Protein AF-A0A845C7H7-F1 (afdb_monomer)

pLDDT: mean 85.19, std 13.17, range [36.19, 96.81]

Solvent-accessible surface area (backbone atoms only — not comparable to full-atom values): 13612 Å² total; per-residue (Å²): 133,86,80,82,76,82,78,76,80,74,83,78,77,81,69,82,65,81,70,75,81,70,60,60,67,61,56,50,51,44,53,52,22,54,58,44,42,45,62,60,51,51,51,46,76,74,43,68,65,54,43,82,82,27,54,75,76,61,77,72,69,46,79,66,54,36,51,52,49,51,51,42,53,74,64,31,57,68,45,22,56,62,58,33,50,59,54,51,54,53,45,52,54,54,51,37,53,56,30,47,78,69,78,40,74,38,64,67,56,49,50,54,52,31,51,51,38,30,53,50,15,53,51,38,27,40,70,75,40,81,84,43,58,45,33,52,49,21,53,52,48,61,60,52,57,78,53,67,86,57,55,70,66,58,54,52,50,51,52,50,48,51,53,51,52,52,52,50,53,55,51,49,53,62,70,42,52,89,77,50,56,67,70,56,54,51,48,56,46,40,73,60,56,57,57,68,69,60,54,51,50,53,54,50,47,72,70,42,59,68,70,56,43,32,53,49,41,58,67,46,43,66,56,54,48,31,38,76,74,66,67,44,83,79,87,128

Foldseek 3Di:
DDDDDDDDDDPPDPDPPDPPPPPVVLVVLLVVLVVLQVVVVVVVLVAPNLCLQPVVQDDDCDDPVVVSNCCSNVPRPCVSVVSNVVSLVVVLLVQCVVQVVVVHHSVVVLLVVLVVLLVVQVCCCLQPHVVRVSNVSSVVVNVCNVVSPPDPVVVVVVVVVVVVVVVVVVVVVVVCLVVDDPVVNVVVVCVNRNDPVVRVVVVVQSVDPSVSVSVVSVVCVVQSCCCVPVVDNDDD

Radius of gyration: 24.99 Å; Cα contacts (8 Å, |Δi|>4): 130; chains: 1; bounding box: 107×36×48 Å

Mean predicted aligned error: 8.86 Å

Sequence (236 aa):
MPQPSPESPAPRQARPGPRARRIQVIDALRGFALLGILPMNMISFANPDWILFNPTVHGSFEGVEKWIWVVSHVLADQKFMTIFSPLYGAGILLFTANLEKRGMRPTGVFLRRSLWLLAFGLLHYGLLWDGDILMLYALSGMAVYWLRNRSAAFLAMAGLAMIAIHAVLIMSAGLAMPFMPESEVAAMYADYAPPTDVINADIALRQEPYTVQVRHRFAAAPEEAAILFLGIITRT

Structure (mmCIF, N/CA/C/O backbone):
data_AF-A0A845C7H7-F1
#
_entry.id   AF-A0A845C7H7-F1
#
loop_
_atom_site.group_PDB
_atom_site.id
_atom_site.type_symbol
_atom_site.label_atom_id
_atom_site.label_alt_id
_atom_site.label_comp_id
_atom_site.label_asym_id
_atom_site.label_entity_id
_atom_site.label_seq_id
_atom_site.pdbx_PDB_ins_code
_atom_site.Cartn_x
_atom_site.Cartn_y
_atom_site.Cartn_z
_atom_site.occupancy
_atom_site.B_iso_or_equiv
_atom_site.auth_seq_id
_atom_site.auth_comp_id
_atom_site.auth_asym_id
_atom_site.auth_atom_id
_atom_site.pdbx_PDB_model_num
ATOM 1 N N . MET A 1 1 ? -76.995 -5.795 19.571 1.00 59.12 1 MET A N 1
ATOM 2 C CA . MET A 1 1 ? -75.889 -5.680 18.595 1.00 59.12 1 MET A CA 1
ATOM 3 C C . MET A 1 1 ? -74.594 -6.054 19.306 1.00 59.12 1 MET A C 1
ATOM 5 O O . MET A 1 1 ? -74.416 -5.565 20.417 1.00 59.12 1 MET A O 1
ATOM 9 N N . PRO A 1 2 ? -73.748 -6.946 18.763 1.00 55.00 2 PRO A N 1
ATOM 10 C CA . PRO A 1 2 ? -72.488 -7.327 19.401 1.00 55.00 2 PRO A CA 1
ATOM 11 C C . PRO A 1 2 ? -71.473 -6.180 19.289 1.00 55.00 2 PRO A C 1
ATOM 13 O O . PRO A 1 2 ? -71.357 -5.567 18.231 1.00 55.00 2 PRO A O 1
ATOM 16 N N . GLN A 1 3 ? -70.757 -5.888 20.375 1.00 61.38 3 GLN A N 1
ATOM 17 C CA . GLN A 1 3 ? -69.630 -4.948 20.387 1.00 61.38 3 GLN A CA 1
ATOM 18 C C . GLN A 1 3 ? -68.466 -5.532 19.559 1.00 61.38 3 GLN A C 1
ATOM 20 O O . GLN A 1 3 ? -68.168 -6.719 19.726 1.00 61.38 3 GLN A O 1
ATOM 25 N N . PRO A 1 4 ? -67.792 -4.755 18.691 1.00 59.12 4 PRO A N 1
ATOM 26 C CA . PRO A 1 4 ? -66.614 -5.241 17.98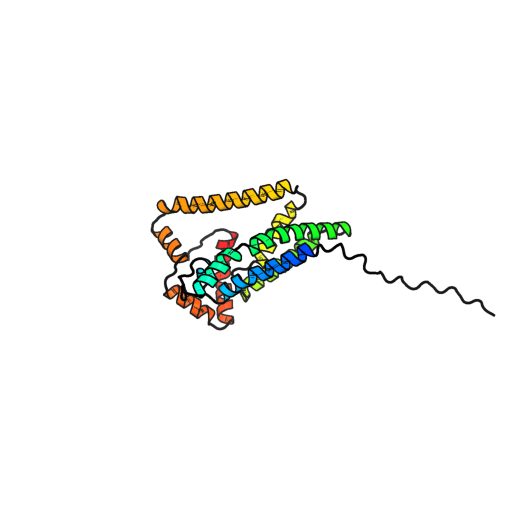2 1.00 59.12 4 PRO A CA 1
ATOM 27 C C . PRO A 1 4 ? -65.450 -5.432 18.965 1.00 59.12 4 PRO A C 1
ATOM 29 O O . PRO A 1 4 ? -65.198 -4.596 19.832 1.00 59.12 4 PRO A O 1
ATOM 32 N N . SER A 1 5 ? -64.757 -6.564 18.850 1.00 65.25 5 SER A N 1
ATOM 33 C CA . SER A 1 5 ? -63.574 -6.888 19.652 1.00 65.25 5 SER A CA 1
ATOM 34 C C . SER A 1 5 ? -62.421 -5.916 19.352 1.00 65.25 5 SER A C 1
ATOM 36 O O . SER A 1 5 ? -62.297 -5.473 18.210 1.00 65.25 5 SER A O 1
ATOM 38 N N . PRO A 1 6 ? -61.557 -5.588 20.332 1.00 63.25 6 PRO A N 1
ATOM 39 C CA . PRO A 1 6 ? -60.436 -4.683 20.105 1.00 63.25 6 PRO A CA 1
ATOM 40 C C . PRO A 1 6 ? -59.438 -5.313 19.123 1.00 63.25 6 PRO A C 1
ATOM 42 O O . PRO A 1 6 ? -58.915 -6.400 19.372 1.00 63.25 6 PRO A O 1
ATOM 45 N N . GLU A 1 7 ? -59.184 -4.631 18.003 1.00 63.47 7 GLU A N 1
ATOM 46 C CA . GLU A 1 7 ? -58.139 -5.007 17.051 1.00 63.47 7 GLU A CA 1
ATOM 47 C C . GLU A 1 7 ? -56.786 -5.099 17.764 1.00 63.47 7 GLU A C 1
ATOM 49 O O . GLU A 1 7 ? -56.329 -4.164 18.427 1.00 63.47 7 GLU A O 1
ATOM 54 N N . SER A 1 8 ? -56.132 -6.250 17.615 1.00 66.25 8 SER A N 1
ATOM 55 C CA . SER A 1 8 ? -54.767 -6.452 18.085 1.00 66.25 8 SER A CA 1
ATOM 56 C C . SER A 1 8 ? -53.838 -5.491 17.329 1.00 66.25 8 SER A C 1
ATOM 58 O O . SER A 1 8 ? -53.885 -5.458 16.096 1.00 66.25 8 SER A O 1
ATOM 60 N N . PRO A 1 9 ? -52.986 -4.702 18.010 1.00 58.75 9 PRO A N 1
ATOM 61 C CA . PRO A 1 9 ? -52.174 -3.700 17.338 1.00 58.75 9 PRO A CA 1
ATOM 62 C C . PRO A 1 9 ? -51.201 -4.381 16.373 1.00 58.75 9 PRO A C 1
ATOM 64 O O . PRO A 1 9 ? -50.444 -5.275 16.760 1.00 58.75 9 PRO A O 1
ATOM 67 N N . ALA A 1 10 ? -51.228 -3.948 15.112 1.00 62.00 10 ALA A N 1
ATOM 68 C CA . ALA A 1 10 ? -50.327 -4.424 14.072 1.00 62.00 10 ALA A CA 1
ATOM 69 C C . ALA A 1 10 ? -48.853 -4.308 14.522 1.00 62.00 10 ALA A C 1
ATOM 71 O O . ALA A 1 10 ? -48.491 -3.344 15.212 1.00 62.00 10 ALA A O 1
ATOM 72 N N . PRO A 1 11 ? -47.978 -5.258 14.138 1.00 55.53 11 PRO A N 1
ATOM 73 C CA . PRO A 1 11 ? -46.574 -5.222 14.519 1.00 55.53 11 PRO A CA 1
ATOM 74 C C . PRO A 1 11 ? -45.951 -3.907 14.048 1.00 55.53 11 PRO A C 1
ATOM 76 O O . PRO A 1 11 ? -45.931 -3.597 12.855 1.00 55.53 11 PRO A O 1
ATOM 79 N N . ARG A 1 12 ? -45.449 -3.117 15.007 1.00 55.78 12 ARG A N 1
ATOM 80 C CA . ARG A 1 12 ? -44.689 -1.893 14.739 1.00 55.78 12 ARG A CA 1
ATOM 81 C C . ARG A 1 12 ? -43.548 -2.252 13.794 1.00 55.78 12 ARG A C 1
ATOM 83 O O . ARG A 1 12 ? -42.586 -2.895 14.209 1.00 55.78 12 ARG A O 1
ATOM 90 N N . GLN A 1 13 ? -43.653 -1.829 12.536 1.00 55.75 13 GLN A N 1
ATOM 91 C CA . GLN A 1 13 ? -42.542 -1.899 11.599 1.00 55.75 13 GLN A CA 1
ATOM 92 C C . GLN A 1 13 ? -41.348 -1.206 12.257 1.00 55.75 13 GLN A C 1
ATOM 94 O O . GLN A 1 13 ? -41.422 -0.025 12.616 1.00 55.75 13 GLN A O 1
ATOM 99 N N . ALA A 1 14 ? -40.272 -1.960 12.474 1.00 53.09 14 ALA A N 1
ATOM 100 C CA . ALA A 1 14 ? -39.026 -1.432 12.993 1.00 53.09 14 ALA A CA 1
ATOM 101 C C . ALA A 1 14 ? -38.500 -0.412 11.980 1.00 53.09 14 ALA A C 1
ATOM 103 O O . ALA A 1 14 ? -37.881 -0.769 10.978 1.00 53.09 14 ALA A O 1
ATOM 104 N N . ARG A 1 15 ? -38.788 0.872 12.216 1.00 44.81 15 ARG A N 1
ATOM 105 C CA . ARG A 1 15 ? -38.143 1.960 11.483 1.00 44.81 15 ARG A CA 1
ATOM 106 C C . ARG A 1 15 ? -36.636 1.729 11.597 1.00 44.81 15 ARG A C 1
ATOM 108 O O . ARG A 1 15 ? -36.170 1.534 12.724 1.00 44.81 15 ARG A O 1
ATOM 115 N N . PRO A 1 16 ? -35.877 1.727 10.487 1.00 49.34 16 PRO A N 1
ATOM 116 C CA . PRO A 1 16 ? -34.431 1.633 10.563 1.00 49.34 16 PRO A CA 1
ATOM 117 C C . PRO A 1 16 ? -33.971 2.741 11.504 1.00 49.34 16 PRO A C 1
ATOM 119 O O . PRO A 1 16 ? -34.223 3.918 11.239 1.00 49.34 16 PRO A O 1
ATOM 122 N N . GLY A 1 17 ? -33.386 2.364 12.645 1.00 49.56 17 GLY A N 1
ATOM 123 C CA . GLY A 1 17 ? -32.851 3.334 13.593 1.00 49.56 17 GLY A CA 1
ATOM 124 C C . GLY A 1 17 ? -31.901 4.290 12.865 1.00 49.56 17 GLY A C 1
ATOM 125 O O . GLY A 1 17 ? -31.352 3.904 11.825 1.00 49.56 17 GLY A O 1
ATOM 126 N N . PRO A 1 18 ? -31.707 5.526 13.365 1.00 49.56 18 PRO A N 1
ATOM 127 C CA . PRO A 1 18 ? -30.857 6.515 12.713 1.00 49.56 18 PRO A CA 1
ATOM 128 C C . PRO A 1 18 ? -29.546 5.843 12.319 1.00 49.56 18 PRO A C 1
ATOM 130 O O . PRO A 1 18 ? -28.841 5.341 13.197 1.00 49.56 18 PRO A O 1
ATOM 133 N N . ARG A 1 19 ? -29.277 5.736 11.005 1.00 55.94 19 ARG A N 1
ATOM 134 C CA . ARG A 1 19 ? -28.039 5.152 10.466 1.00 55.94 19 ARG A CA 1
ATOM 135 C C . ARG A 1 19 ? -26.907 5.666 11.342 1.00 55.94 19 ARG A C 1
ATOM 137 O O . ARG A 1 19 ? -26.717 6.881 11.373 1.00 55.94 19 ARG A O 1
ATOM 144 N N . ALA A 1 20 ? -26.235 4.770 12.075 1.00 54.78 20 ALA A N 1
ATOM 145 C CA . ALA A 1 20 ? -25.088 5.100 12.918 1.00 54.78 20 ALA A CA 1
ATOM 146 C C . ALA A 1 20 ? -24.266 6.149 12.175 1.00 54.78 20 ALA A C 1
ATOM 148 O O . ALA A 1 20 ? -23.830 5.849 11.065 1.00 54.78 20 ALA A O 1
ATOM 149 N N . ARG A 1 21 ? -24.234 7.382 12.707 1.00 55.62 21 ARG A N 1
ATOM 150 C CA . ARG A 1 21 ? -23.892 8.624 11.995 1.00 55.62 21 ARG A CA 1
ATOM 151 C C . ARG A 1 21 ? -22.672 8.386 11.105 1.00 55.62 21 ARG A C 1
ATOM 153 O O . ARG A 1 21 ? -21.543 8.424 11.585 1.00 55.62 21 ARG A O 1
ATOM 160 N N . ARG A 1 22 ? -22.910 8.036 9.835 1.00 65.56 22 ARG A N 1
ATOM 161 C CA . ARG A 1 22 ? -21.841 7.712 8.890 1.00 65.56 22 ARG A CA 1
ATOM 162 C C . ARG A 1 22 ? -21.059 8.997 8.728 1.00 65.56 22 ARG A C 1
ATOM 164 O O . ARG A 1 22 ? -21.650 10.031 8.417 1.00 65.56 22 ARG A O 1
ATOM 171 N N . ILE A 1 23 ? -19.761 8.949 8.991 1.00 80.38 23 ILE A N 1
ATOM 172 C CA . ILE A 1 23 ? -18.913 10.122 8.826 1.00 80.38 23 ILE A CA 1
ATOM 173 C C . ILE A 1 23 ? -18.658 10.239 7.327 1.00 80.38 23 ILE A C 1
ATOM 175 O O . ILE A 1 23 ? -17.691 9.691 6.810 1.00 80.38 23 ILE A O 1
ATOM 179 N N . GLN A 1 24 ? -19.580 10.909 6.631 1.00 84.75 24 GLN A N 1
ATOM 180 C CA . GLN A 1 24 ? -19.582 11.029 5.170 1.00 84.75 24 GLN A CA 1
ATOM 181 C C . GLN A 1 24 ? -18.243 11.545 4.638 1.00 84.75 24 GLN A C 1
ATOM 183 O O . GLN A 1 24 ? -17.782 11.079 3.607 1.00 84.75 24 GLN A O 1
ATOM 188 N N . VAL A 1 25 ? -17.585 12.436 5.385 1.00 87.00 25 VAL A N 1
ATOM 189 C CA . VAL A 1 25 ? -16.252 12.958 5.056 1.00 87.00 25 VAL A CA 1
ATOM 190 C C . VAL A 1 25 ? -15.198 11.847 5.003 1.00 87.00 25 VAL A C 1
ATOM 192 O O . VAL A 1 25 ? -14.406 11.817 4.071 1.00 87.00 25 VAL A O 1
ATOM 195 N N . ILE A 1 26 ? -15.201 10.898 5.946 1.00 87.44 26 ILE A N 1
ATOM 196 C CA . ILE A 1 26 ? -14.238 9.781 5.947 1.00 87.44 26 ILE A CA 1
ATOM 197 C C . ILE A 1 26 ? -14.497 8.854 4.760 1.00 87.44 26 ILE A C 1
ATOM 199 O O . ILE A 1 26 ? -13.556 8.415 4.104 1.00 87.44 26 ILE A O 1
ATOM 203 N N . ASP A 1 27 ? -15.766 8.565 4.471 1.00 88.25 27 ASP A N 1
ATOM 204 C CA . ASP A 1 27 ? -16.128 7.715 3.336 1.00 88.25 27 ASP A CA 1
ATOM 205 C C . ASP A 1 27 ? -15.759 8.387 1.997 1.00 88.25 27 ASP A C 1
ATOM 207 O O . ASP A 1 27 ? -15.200 7.731 1.118 1.00 88.25 27 ASP A O 1
ATOM 211 N N . ALA A 1 28 ? -15.991 9.697 1.865 1.00 90.81 28 ALA A N 1
ATOM 212 C CA . ALA A 1 28 ? -15.611 10.480 0.690 1.00 90.81 28 ALA A CA 1
ATOM 213 C C . ALA A 1 28 ? -14.089 10.550 0.510 1.00 90.81 28 ALA A C 1
ATOM 215 O O . ALA A 1 28 ? -13.597 10.321 -0.591 1.00 90.81 28 ALA A O 1
ATOM 216 N N . LEU A 1 29 ? -13.334 10.789 1.589 1.00 92.19 29 LEU A N 1
ATOM 217 C CA . LEU A 1 29 ? -11.870 10.808 1.549 1.00 92.19 29 LEU A CA 1
ATOM 218 C C . LEU A 1 29 ? -11.283 9.449 1.156 1.00 92.19 29 LEU A C 1
ATOM 220 O O . LEU A 1 29 ? -10.306 9.405 0.417 1.00 92.19 29 LEU A O 1
ATOM 224 N N . ARG A 1 30 ? -11.888 8.337 1.593 1.00 91.38 30 ARG A N 1
ATOM 225 C CA . ARG A 1 30 ? -11.479 7.001 1.129 1.00 91.38 30 ARG A CA 1
ATOM 226 C C . ARG A 1 30 ? -11.734 6.816 -0.357 1.00 91.38 30 ARG A C 1
ATOM 228 O O . ARG A 1 30 ? -10.854 6.320 -1.046 1.00 91.38 30 ARG A O 1
ATOM 235 N N . GLY A 1 31 ? -12.916 7.205 -0.837 1.00 92.19 31 GLY A N 1
ATOM 236 C CA . GLY A 1 31 ? -13.238 7.149 -2.263 1.00 92.19 31 GLY A CA 1
ATOM 237 C C . GLY A 1 31 ? -12.262 7.983 -3.092 1.00 92.19 31 GLY A C 1
ATOM 238 O O . GLY A 1 31 ? -11.716 7.491 -4.070 1.00 92.19 31 GLY A O 1
ATOM 239 N N . PHE A 1 32 ? -11.969 9.203 -2.643 1.00 94.00 32 PHE A N 1
ATOM 240 C CA . PHE A 1 32 ? -10.986 10.083 -3.269 1.00 94.00 32 PHE A CA 1
ATOM 241 C C . PHE A 1 32 ? -9.578 9.476 -3.278 1.00 94.00 32 PHE A C 1
ATOM 243 O O . PHE A 1 32 ? -8.915 9.488 -4.309 1.00 94.00 32 PHE A O 1
ATOM 250 N N . ALA A 1 33 ? -9.142 8.883 -2.163 1.00 93.56 33 ALA A N 1
ATOM 251 C CA . ALA A 1 33 ? -7.849 8.217 -2.097 1.00 93.56 33 ALA A CA 1
ATOM 252 C C . ALA A 1 33 ? -7.767 7.010 -3.043 1.00 93.56 33 ALA A C 1
ATOM 254 O O . ALA A 1 33 ? -6.783 6.862 -3.755 1.00 93.56 33 ALA A O 1
ATOM 255 N N . LEU A 1 34 ? -8.820 6.192 -3.122 1.00 91.94 34 LEU A N 1
ATOM 256 C CA . LEU A 1 34 ? -8.878 5.076 -4.071 1.00 91.94 34 LEU A CA 1
ATOM 257 C C . LEU A 1 34 ? -8.837 5.551 -5.530 1.00 91.94 34 LEU A C 1
ATOM 259 O O . LEU A 1 34 ? -8.132 4.957 -6.340 1.00 91.94 34 LEU A O 1
ATOM 263 N N . LEU A 1 35 ? -9.538 6.640 -5.857 1.00 92.75 35 LEU A N 1
ATOM 264 C CA . LEU A 1 35 ? -9.471 7.248 -7.189 1.00 92.75 35 LEU A CA 1
ATOM 265 C C . LEU A 1 35 ? -8.073 7.779 -7.512 1.00 92.75 35 LEU A C 1
ATOM 267 O O . LEU A 1 35 ? -7.648 7.688 -8.654 1.00 92.75 35 LEU A O 1
ATOM 271 N N . GLY A 1 36 ? -7.348 8.304 -6.526 1.00 90.56 36 GLY A N 1
ATOM 272 C CA . GLY A 1 36 ? -5.981 8.780 -6.719 1.00 90.56 36 GLY A CA 1
ATOM 273 C C . GLY A 1 36 ? -4.925 7.674 -6.832 1.00 90.56 36 GLY A C 1
ATOM 274 O O . GLY A 1 36 ? -3.868 7.909 -7.407 1.00 90.56 36 GLY A O 1
ATOM 275 N N . ILE A 1 37 ? -5.203 6.463 -6.336 1.00 91.25 37 ILE A N 1
ATOM 276 C CA . ILE A 1 37 ? -4.344 5.282 -6.551 1.00 91.25 37 ILE A CA 1
ATOM 277 C C . ILE A 1 37 ? -4.476 4.768 -7.996 1.00 91.25 37 ILE A C 1
ATOM 279 O O . ILE A 1 37 ? -3.518 4.247 -8.563 1.00 91.25 37 ILE A O 1
ATOM 283 N N . LEU A 1 38 ? -5.647 4.950 -8.617 1.00 90.44 38 LEU A N 1
ATOM 284 C CA . LEU A 1 38 ? -5.964 4.396 -9.935 1.00 90.44 38 LEU A CA 1
ATOM 285 C C . LEU A 1 38 ? -4.964 4.779 -11.049 1.00 90.44 38 LEU A C 1
ATOM 287 O O . LEU A 1 38 ? -4.538 3.864 -11.750 1.00 90.44 38 LEU A O 1
ATOM 291 N N . PRO A 1 39 ? -4.544 6.051 -11.232 1.00 89.31 39 PRO A N 1
ATOM 292 C CA . PRO A 1 39 ? -3.604 6.417 -12.292 1.00 89.31 39 PRO A CA 1
ATOM 293 C C . PRO A 1 39 ? -2.265 5.682 -12.196 1.00 89.31 39 PRO A C 1
ATOM 295 O O . PRO A 1 39 ? -1.734 5.254 -13.215 1.00 89.31 39 PRO A O 1
ATOM 298 N N . MET A 1 40 ? -1.746 5.482 -10.981 1.00 89.50 40 MET A N 1
ATOM 299 C CA . MET A 1 40 ? -0.481 4.767 -10.778 1.00 89.50 40 MET A CA 1
ATOM 300 C C . MET A 1 40 ? -0.609 3.291 -11.156 1.00 89.50 40 MET A C 1
ATOM 302 O O . MET A 1 40 ? 0.257 2.754 -11.842 1.00 89.50 40 MET A O 1
ATOM 306 N N . ASN A 1 41 ? -1.733 2.662 -10.804 1.00 89.56 41 ASN A N 1
ATOM 307 C CA . ASN A 1 41 ? -2.004 1.290 -11.226 1.00 89.56 41 ASN A CA 1
ATOM 308 C C . ASN A 1 41 ? -2.167 1.198 -12.747 1.00 89.56 41 ASN A C 1
ATOM 310 O O . ASN A 1 41 ? -1.655 0.268 -13.354 1.00 89.56 41 ASN A O 1
ATOM 314 N N . MET A 1 42 ? -2.829 2.168 -13.388 1.00 89.56 42 MET A N 1
ATOM 315 C CA . MET A 1 42 ? -2.933 2.197 -14.852 1.00 89.56 42 MET A CA 1
ATOM 316 C C . MET A 1 42 ? -1.556 2.261 -15.521 1.00 89.56 42 MET A C 1
ATOM 318 O O . MET A 1 42 ? -1.344 1.573 -16.515 1.00 89.56 42 MET A O 1
ATOM 322 N N . ILE A 1 43 ? -0.620 3.043 -14.970 1.00 88.50 43 ILE A N 1
ATOM 323 C CA . ILE A 1 43 ? 0.759 3.112 -15.472 1.00 88.50 43 ILE A CA 1
ATOM 324 C C . ILE A 1 43 ? 1.455 1.751 -15.332 1.00 88.50 43 ILE A C 1
ATOM 326 O O . ILE A 1 43 ? 2.019 1.287 -16.320 1.00 88.50 43 ILE A O 1
ATOM 330 N N . SER A 1 44 ? 1.360 1.102 -14.163 1.00 87.25 44 SER A N 1
ATOM 331 C CA . SER A 1 44 ? 1.934 -0.234 -13.902 1.00 87.25 44 SER A CA 1
ATOM 332 C C . SER A 1 44 ? 1.339 -1.328 -14.795 1.00 87.25 44 SER A C 1
ATOM 334 O O . SER A 1 44 ? 2.063 -2.170 -15.307 1.00 87.25 44 SER A O 1
ATOM 336 N N . PHE A 1 45 ? 0.033 -1.299 -15.071 1.00 88.44 45 PHE A N 1
ATOM 337 C CA . PHE A 1 45 ? -0.584 -2.279 -15.973 1.00 88.44 45 PHE A CA 1
ATOM 338 C C . PHE A 1 45 ? -0.228 -2.059 -17.445 1.00 88.44 45 PHE A C 1
ATOM 340 O O . PHE A 1 45 ? -0.210 -3.014 -18.219 1.00 88.44 45 PHE A O 1
ATOM 347 N N . ALA A 1 46 ? 0.014 -0.812 -17.853 1.00 88.56 46 ALA A N 1
ATOM 348 C CA . ALA A 1 46 ? 0.300 -0.474 -19.245 1.00 88.56 46 ALA A CA 1
ATOM 349 C C . ALA A 1 46 ? 1.783 -0.625 -19.622 1.00 88.56 46 ALA A C 1
ATOM 351 O O . ALA A 1 46 ? 2.110 -0.568 -20.805 1.00 88.56 46 ALA A O 1
ATOM 352 N N . ASN A 1 47 ? 2.675 -0.781 -18.641 1.00 88.19 47 ASN A N 1
ATOM 353 C CA . ASN A 1 47 ? 4.120 -0.728 -18.834 1.00 88.19 47 ASN A CA 1
ATOM 354 C C . ASN A 1 47 ? 4.846 -1.812 -18.021 1.00 88.19 47 ASN A C 1
ATOM 356 O O . ASN A 1 47 ? 4.258 -2.367 -17.098 1.00 88.19 47 ASN A O 1
ATOM 360 N N . PRO A 1 48 ? 6.125 -2.094 -18.320 1.00 88.50 48 PRO A N 1
ATOM 361 C CA . PRO A 1 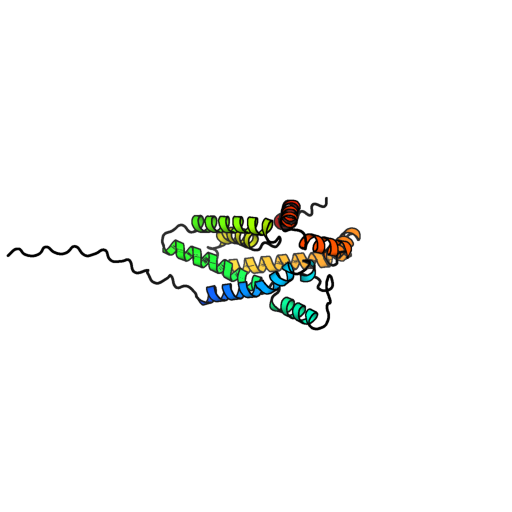48 ? 7.002 -2.811 -17.396 1.00 88.50 48 PRO A CA 1
ATOM 362 C C . PRO A 1 48 ? 7.090 -2.098 -16.039 1.00 88.50 48 PRO A C 1
ATOM 364 O O . PRO A 1 48 ? 7.179 -0.866 -15.992 1.00 88.50 48 PRO A O 1
ATOM 367 N N . ASP A 1 49 ? 7.114 -2.847 -14.935 1.00 82.75 49 ASP A N 1
ATOM 368 C CA . ASP A 1 49 ? 6.988 -2.265 -13.587 1.00 82.75 49 ASP A CA 1
ATOM 369 C C . ASP A 1 49 ? 8.152 -1.341 -13.199 1.00 82.75 49 ASP A C 1
ATOM 371 O O . ASP A 1 49 ? 7.966 -0.381 -12.445 1.00 82.75 49 ASP A O 1
ATOM 375 N N . TRP A 1 50 ? 9.335 -1.541 -13.787 1.00 88.44 50 TRP A N 1
ATOM 376 C CA . TRP A 1 50 ? 10.502 -0.679 -13.576 1.00 88.44 50 TRP A CA 1
ATOM 377 C C . TRP A 1 50 ? 10.261 0.794 -13.942 1.00 88.44 50 TRP A C 1
ATOM 379 O O . TRP A 1 50 ? 10.914 1.665 -13.367 1.00 88.44 50 TRP A O 1
ATOM 389 N N . ILE A 1 51 ? 9.293 1.110 -14.819 1.00 86.81 51 ILE A N 1
ATOM 390 C CA . ILE A 1 51 ? 8.935 2.501 -15.171 1.00 86.81 51 ILE A CA 1
ATOM 391 C C . ILE A 1 51 ? 8.490 3.324 -13.953 1.00 86.81 51 ILE A C 1
ATOM 393 O O . ILE A 1 51 ? 8.653 4.550 -13.942 1.00 86.81 51 ILE A O 1
ATOM 397 N N . LEU A 1 52 ? 7.943 2.677 -12.918 1.00 84.00 52 LEU A N 1
ATOM 398 C CA . LEU A 1 52 ? 7.531 3.364 -11.692 1.00 84.00 52 LEU A CA 1
ATOM 399 C C . LEU A 1 52 ? 8.723 3.987 -10.951 1.00 84.00 52 LEU A C 1
ATOM 401 O O . LEU A 1 52 ? 8.577 5.050 -10.349 1.00 84.00 52 LEU A O 1
ATOM 405 N N . PHE A 1 53 ? 9.899 3.359 -11.033 1.00 83.62 53 PHE A N 1
ATOM 406 C CA . PHE A 1 53 ? 11.120 3.792 -10.346 1.00 83.62 53 PHE A CA 1
ATOM 407 C C . PHE A 1 53 ? 12.119 4.483 -11.280 1.00 83.62 53 PHE A C 1
ATOM 409 O O . PHE A 1 53 ? 12.854 5.378 -10.856 1.00 83.62 53 PHE A O 1
ATOM 416 N N . ASN A 1 54 ? 12.146 4.083 -12.551 1.00 87.56 54 ASN A N 1
ATOM 417 C CA . ASN A 1 54 ? 13.037 4.619 -13.565 1.00 87.56 54 ASN A CA 1
ATOM 418 C C . ASN A 1 54 ? 12.279 4.816 -14.894 1.00 87.56 54 ASN A C 1
ATOM 420 O O . ASN A 1 54 ? 12.127 3.877 -15.678 1.00 87.56 54 ASN A O 1
ATOM 424 N N . PRO A 1 55 ? 11.839 6.047 -15.206 1.00 85.56 55 PRO A N 1
ATOM 425 C CA . PRO A 1 55 ? 11.039 6.310 -16.400 1.00 85.56 55 PRO A CA 1
ATOM 426 C C . PRO A 1 55 ? 11.823 6.228 -17.711 1.00 85.56 55 PRO A C 1
ATOM 428 O O . PRO A 1 55 ? 11.233 6.356 -18.777 1.00 85.56 55 PRO A O 1
ATOM 431 N N . THR A 1 56 ? 13.146 6.054 -17.656 1.00 85.62 56 THR A N 1
ATOM 432 C CA . THR A 1 56 ? 13.987 5.959 -18.859 1.00 85.62 56 THR A CA 1
ATOM 433 C C . THR A 1 56 ? 14.126 4.526 -19.378 1.00 85.62 56 THR A C 1
ATOM 435 O O . THR A 1 56 ? 14.687 4.319 -20.448 1.00 85.62 56 THR A O 1
ATOM 438 N N . VAL A 1 57 ? 13.591 3.543 -18.642 1.00 83.62 57 VAL A N 1
ATOM 439 C CA . VAL A 1 57 ? 13.686 2.109 -18.960 1.00 83.62 57 VAL A CA 1
ATOM 440 C C . VAL A 1 57 ? 12.912 1.740 -20.225 1.00 83.62 57 VAL A C 1
ATOM 442 O O . VAL A 1 57 ? 13.349 0.880 -20.984 1.00 83.62 57 VAL A O 1
ATOM 445 N N . HIS A 1 58 ? 11.767 2.372 -20.476 1.00 78.94 58 HIS A N 1
ATOM 446 C CA . HIS A 1 58 ? 10.930 2.048 -21.626 1.00 78.94 58 HIS A CA 1
ATOM 447 C C . HIS A 1 58 ? 10.100 3.264 -22.070 1.00 78.94 58 HIS A C 1
ATOM 449 O O . HIS A 1 58 ? 9.603 4.030 -21.248 1.00 78.94 58 HIS A O 1
ATOM 455 N N . GLY A 1 59 ? 9.947 3.439 -23.386 1.00 77.50 59 GLY A N 1
ATOM 456 C CA . GLY A 1 59 ? 9.281 4.602 -23.983 1.00 77.50 59 GLY A CA 1
ATOM 457 C C . GLY A 1 59 ? 10.159 5.860 -24.063 1.00 77.50 59 GLY A C 1
ATOM 458 O O . GLY A 1 59 ? 11.342 5.849 -23.731 1.00 77.50 59 GLY A O 1
ATOM 459 N N . SER A 1 60 ? 9.582 6.960 -24.554 1.00 74.56 60 SER A N 1
ATOM 460 C CA . SER A 1 60 ? 10.257 8.260 -24.625 1.00 74.56 60 SER A CA 1
ATOM 461 C C . SER A 1 60 ? 10.039 9.058 -23.340 1.00 74.56 60 SER A C 1
ATOM 463 O O . SER A 1 60 ? 8.902 9.379 -22.998 1.00 74.56 60 SER A O 1
ATOM 465 N N . PHE A 1 61 ? 11.118 9.461 -22.667 1.00 81.75 61 PHE A N 1
ATOM 466 C CA . PHE A 1 61 ? 11.055 10.372 -21.516 1.00 81.75 61 PHE A CA 1
ATOM 467 C C . PHE A 1 61 ? 11.220 11.841 -21.932 1.00 81.75 61 PHE A C 1
ATOM 469 O O . PHE A 1 61 ? 12.039 12.596 -21.401 1.00 81.75 61 PHE A O 1
ATOM 476 N N . GLU A 1 62 ? 10.436 12.259 -22.918 1.00 85.94 62 GLU A N 1
ATOM 477 C CA . GLU A 1 62 ? 10.486 13.603 -23.490 1.00 85.94 62 GLU A CA 1
ATOM 478 C C . GLU A 1 62 ? 9.085 14.219 -23.534 1.00 85.94 62 GLU A C 1
ATOM 480 O O . GLU A 1 62 ? 8.100 13.566 -23.202 1.00 85.94 62 GLU A O 1
ATOM 485 N N . GLY A 1 63 ? 8.996 15.508 -23.869 1.00 88.75 63 GLY A N 1
ATOM 486 C CA . GLY A 1 63 ? 7.720 16.165 -24.155 1.00 88.75 63 GLY A CA 1
ATOM 487 C C . GLY A 1 63 ? 6.642 15.994 -23.076 1.00 88.75 63 GLY A C 1
ATOM 488 O O . GLY A 1 63 ? 6.839 16.348 -21.910 1.00 88.75 63 GLY A O 1
ATOM 489 N N . VAL A 1 64 ? 5.473 15.512 -23.500 1.00 87.81 64 VAL A N 1
ATOM 490 C CA . VAL A 1 64 ? 4.266 15.387 -22.670 1.00 87.81 64 VAL A CA 1
ATOM 491 C C . VAL A 1 64 ? 4.383 14.201 -21.713 1.00 87.81 64 VAL A C 1
ATOM 493 O O . VAL A 1 64 ? 3.964 14.298 -20.561 1.00 87.81 64 VAL A O 1
ATOM 496 N N . GLU A 1 65 ? 5.009 13.118 -22.154 1.00 85.12 65 GLU A N 1
ATOM 497 C CA . GLU A 1 65 ? 5.231 11.872 -21.427 1.00 85.12 65 GLU A CA 1
ATOM 498 C C . GLU A 1 65 ? 6.031 12.134 -20.148 1.00 85.12 65 GLU A C 1
ATOM 500 O O . GLU A 1 65 ? 5.635 11.711 -19.058 1.00 85.12 65 GLU A O 1
ATOM 505 N N . LYS A 1 66 ? 7.092 12.945 -20.255 1.00 88.12 66 LYS A N 1
ATOM 506 C CA . LYS A 1 66 ? 7.865 13.409 -19.097 1.00 88.12 66 LYS A CA 1
ATOM 507 C C . LYS A 1 66 ? 6.993 14.154 -18.089 1.00 88.12 66 LYS A C 1
ATOM 509 O O . LYS A 1 66 ? 7.097 13.905 -16.890 1.00 88.12 66 LYS A O 1
ATOM 514 N N . TRP A 1 67 ? 6.142 15.072 -18.545 1.00 89.81 67 TRP A N 1
ATOM 515 C CA . TRP A 1 67 ? 5.277 15.837 -17.644 1.00 89.81 67 TRP A CA 1
ATOM 516 C C . TRP A 1 67 ? 4.204 14.969 -16.993 1.00 89.81 67 TRP A C 1
ATOM 518 O O . TRP A 1 67 ? 3.958 15.131 -15.800 1.00 89.81 67 TRP A O 1
ATOM 528 N N . ILE A 1 68 ? 3.610 14.025 -17.728 1.00 87.75 68 ILE A N 1
ATOM 529 C CA . ILE A 1 68 ? 2.656 13.057 -17.172 1.00 87.75 68 ILE A CA 1
ATOM 530 C C . ILE A 1 68 ? 3.324 12.242 -16.066 1.00 87.75 68 ILE A C 1
ATOM 532 O O . ILE A 1 68 ? 2.754 12.124 -14.977 1.00 87.75 68 ILE A O 1
ATOM 536 N N . TRP A 1 69 ? 4.533 11.732 -16.313 1.00 87.50 69 TRP A N 1
ATOM 537 C CA . TRP A 1 69 ? 5.277 10.982 -15.307 1.00 87.50 69 TRP A CA 1
ATOM 538 C C . TRP A 1 69 ? 5.613 11.857 -14.098 1.00 87.50 69 TRP A C 1
ATOM 540 O O . TRP A 1 69 ? 5.264 11.492 -12.983 1.00 87.50 69 TRP A O 1
ATOM 550 N N . VAL A 1 70 ? 6.193 13.048 -14.297 1.00 89.06 70 VAL A N 1
ATOM 551 C CA . VAL A 1 70 ? 6.564 13.957 -13.195 1.00 89.06 70 VAL A CA 1
ATOM 552 C C . VAL A 1 70 ? 5.346 14.342 -12.361 1.00 89.06 70 VAL A C 1
ATOM 554 O O . VAL A 1 70 ? 5.410 14.289 -11.138 1.00 89.06 70 VAL A O 1
ATOM 557 N N . VAL A 1 71 ? 4.227 14.710 -12.985 1.00 90.75 71 VAL A N 1
ATOM 558 C CA . VAL A 1 71 ? 3.007 15.094 -12.261 1.00 90.75 71 VAL A CA 1
ATOM 559 C C . VAL A 1 71 ? 2.437 13.904 -11.492 1.00 90.75 71 VAL A C 1
ATOM 561 O O . VAL A 1 71 ? 2.091 14.052 -10.321 1.00 90.75 71 VAL A O 1
ATOM 564 N N . SER A 1 72 ? 2.373 12.724 -12.110 1.00 88.50 72 SER A N 1
ATOM 565 C CA . SER A 1 72 ? 1.847 11.515 -11.459 1.00 88.50 72 SER A CA 1
ATOM 566 C C . SER A 1 72 ? 2.750 11.070 -10.309 1.00 88.50 72 SER A C 1
ATOM 568 O O . SER A 1 72 ? 2.268 10.816 -9.208 1.00 88.50 72 SER A O 1
ATOM 570 N N . HIS A 1 73 ? 4.064 11.085 -10.511 1.00 87.62 73 HIS A N 1
ATOM 571 C CA . HIS A 1 73 ? 5.050 10.743 -9.495 1.00 87.62 73 HIS A CA 1
ATOM 572 C C . HIS A 1 73 ? 5.041 11.753 -8.336 1.00 87.62 73 HIS A C 1
ATOM 574 O O . HIS A 1 73 ? 4.965 11.400 -7.160 1.00 87.62 73 HIS A O 1
ATOM 580 N N . VAL A 1 74 ? 5.021 13.052 -8.644 1.00 88.94 74 VAL A N 1
ATOM 581 C CA . VAL A 1 74 ? 5.059 14.102 -7.619 1.00 88.94 74 VAL A CA 1
ATOM 582 C C . VAL A 1 74 ? 3.739 14.251 -6.886 1.00 88.94 74 VAL A C 1
ATOM 584 O O . VAL A 1 74 ? 3.801 14.682 -5.743 1.00 88.94 74 VAL A O 1
ATOM 587 N N . LEU A 1 75 ? 2.576 13.937 -7.467 1.00 89.88 75 LEU A N 1
ATOM 588 C CA . LEU A 1 75 ? 1.269 14.157 -6.825 1.00 89.88 75 LEU A CA 1
ATOM 589 C C . LEU A 1 75 ? 0.567 12.878 -6.364 1.00 89.88 75 LEU A C 1
ATOM 591 O O . LEU A 1 75 ? -0.113 12.921 -5.338 1.00 89.88 75 LEU A O 1
ATOM 595 N N . ALA A 1 76 ? 0.713 11.769 -7.087 1.00 88.94 76 ALA A N 1
ATOM 596 C CA . ALA A 1 76 ? -0.050 10.549 -6.843 1.00 88.94 76 ALA A CA 1
ATOM 597 C C . ALA A 1 76 ? 0.783 9.430 -6.217 1.00 88.94 76 ALA A C 1
ATOM 599 O O . ALA A 1 76 ? 0.292 8.777 -5.289 1.00 88.94 76 ALA A O 1
ATOM 600 N N . ASP A 1 77 ? 2.024 9.243 -6.676 1.00 88.12 77 ASP A N 1
ATOM 601 C CA . ASP A 1 77 ? 2.864 8.133 -6.230 1.00 88.12 77 ASP A CA 1
ATOM 602 C C . ASP A 1 77 ? 3.042 8.134 -4.707 1.00 88.12 77 ASP A C 1
ATOM 604 O O . ASP A 1 77 ? 3.376 9.151 -4.088 1.00 88.12 77 ASP A O 1
ATOM 608 N N . GLN A 1 78 ? 2.692 6.996 -4.102 1.00 87.75 78 GLN A N 1
ATOM 609 C CA . GLN A 1 78 ? 2.592 6.730 -2.661 1.00 87.75 78 GLN A CA 1
ATOM 610 C C . GLN A 1 78 ? 1.699 7.677 -1.828 1.00 87.75 78 GLN A C 1
ATOM 612 O O . GLN A 1 78 ? 1.314 7.337 -0.704 1.00 87.75 78 GLN A O 1
ATOM 617 N N . LYS A 1 79 ? 1.293 8.850 -2.328 1.00 92.50 79 LYS A N 1
ATOM 618 C CA . LYS A 1 79 ? 0.558 9.852 -1.535 1.00 92.50 79 LYS A CA 1
ATOM 619 C C . LYS A 1 79 ? -0.850 9.414 -1.213 1.00 92.50 79 LYS A C 1
ATOM 621 O O . LYS A 1 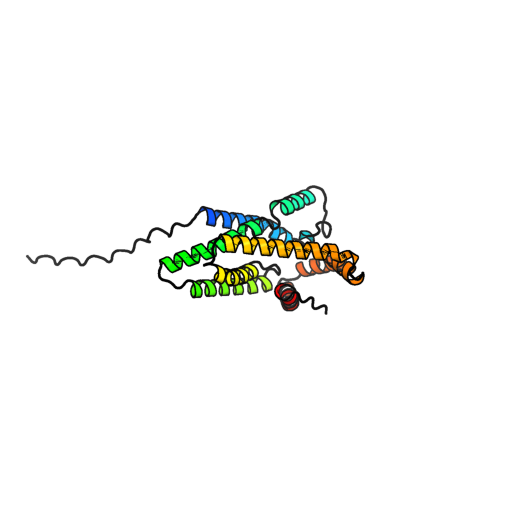79 ? -1.299 9.538 -0.075 1.00 92.50 79 LYS A O 1
ATOM 626 N N . PHE A 1 80 ? -1.551 8.877 -2.203 1.00 93.19 80 PHE A N 1
ATOM 627 C CA . PHE A 1 80 ? -2.913 8.417 -1.983 1.00 93.19 80 PHE A CA 1
ATOM 628 C C . PHE A 1 80 ? -2.957 7.160 -1.109 1.00 93.19 80 PHE A C 1
ATOM 630 O O . PHE A 1 80 ? -3.858 7.049 -0.280 1.00 93.19 80 PHE A O 1
ATOM 637 N N . MET A 1 81 ? -1.942 6.288 -1.176 1.00 91.69 81 MET A N 1
ATOM 638 C CA . MET A 1 81 ? -1.767 5.196 -0.205 1.00 91.69 81 MET A CA 1
ATOM 639 C C . MET A 1 81 ? -1.466 5.732 1.204 1.00 91.69 81 MET A C 1
ATOM 641 O O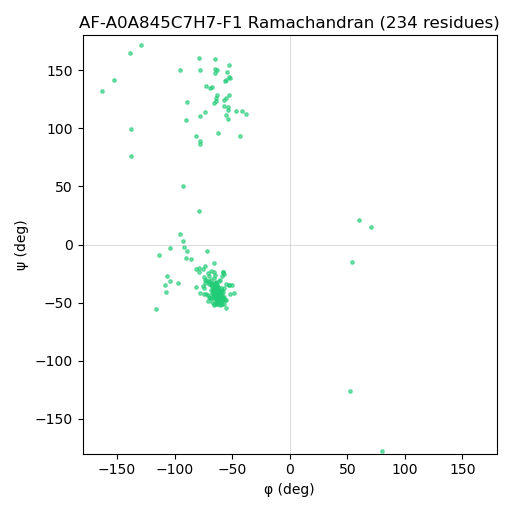 . MET A 1 81 ? -2.028 5.245 2.189 1.00 91.69 81 MET A O 1
ATOM 645 N N . THR A 1 82 ? -0.651 6.786 1.309 1.00 91.69 82 THR A N 1
ATOM 646 C CA . THR A 1 82 ? -0.347 7.474 2.575 1.00 91.69 82 THR A CA 1
ATOM 647 C C . THR A 1 82 ? -1.597 8.096 3.199 1.00 91.69 82 THR A C 1
ATOM 649 O O . THR A 1 82 ? -1.761 8.041 4.413 1.00 91.69 82 THR A O 1
ATOM 652 N N . ILE A 1 83 ? -2.519 8.637 2.395 1.00 93.12 83 ILE A N 1
ATOM 653 C CA . ILE A 1 83 ? -3.815 9.154 2.869 1.00 93.12 83 ILE A CA 1
ATOM 654 C C . ILE A 1 83 ? -4.768 8.004 3.217 1.00 93.12 83 ILE A C 1
ATOM 656 O O . ILE A 1 83 ? -5.458 8.046 4.238 1.00 93.12 83 ILE A O 1
ATOM 660 N N . PHE A 1 84 ? -4.818 6.960 2.390 1.00 94.06 84 PHE A N 1
ATOM 661 C CA . PHE A 1 84 ? -5.724 5.832 2.584 1.00 94.06 84 PHE A CA 1
ATOM 662 C C . PHE A 1 84 ? -5.399 5.034 3.854 1.00 94.06 84 PHE A C 1
ATOM 664 O O . PHE A 1 84 ? -6.312 4.643 4.581 1.00 94.06 84 PHE A O 1
ATOM 671 N N . SER A 1 85 ? -4.120 4.834 4.172 1.00 92.56 85 SER A N 1
ATOM 672 C CA . SER A 1 85 ? -3.663 4.015 5.305 1.00 92.56 85 SER A CA 1
ATOM 673 C C . SER A 1 85 ? -4.200 4.454 6.686 1.00 92.56 85 SER A C 1
ATOM 675 O O . SER A 1 85 ? -4.803 3.627 7.379 1.00 92.56 85 SER A O 1
ATOM 677 N N . PRO A 1 86 ? -4.097 5.730 7.116 1.00 91.75 86 PRO A N 1
ATOM 678 C CA . PRO A 1 86 ? -4.702 6.185 8.368 1.00 91.75 86 PRO A CA 1
ATOM 679 C C . PRO A 1 86 ? -6.236 6.162 8.315 1.00 91.75 86 PRO A C 1
ATOM 681 O O . PRO A 1 86 ? -6.876 5.848 9.321 1.00 91.75 86 PRO A O 1
ATOM 684 N N . LEU A 1 87 ? -6.852 6.422 7.153 1.00 93.00 87 LEU A N 1
ATOM 685 C CA . LEU A 1 87 ? -8.307 6.311 6.983 1.00 93.00 87 LEU A CA 1
ATOM 686 C C . LEU A 1 87 ? -8.788 4.865 7.127 1.00 93.00 87 LEU A C 1
ATOM 688 O O . LEU A 1 87 ? -9.877 4.632 7.662 1.00 93.00 87 LEU A O 1
ATOM 692 N N . TYR A 1 88 ? -8.002 3.898 6.658 1.00 94.12 88 TYR A N 1
ATOM 693 C CA . TYR A 1 88 ? -8.246 2.474 6.850 1.00 94.12 88 TYR A CA 1
ATOM 694 C C . TYR A 1 88 ? -8.170 2.118 8.339 1.00 94.12 88 TYR A C 1
ATOM 696 O O . TYR A 1 88 ? -9.141 1.582 8.877 1.00 94.12 88 TYR A O 1
ATOM 704 N N . GLY A 1 89 ? -7.108 2.535 9.039 1.00 93.31 89 GLY A N 1
ATOM 705 C CA . GLY A 1 89 ? -6.960 2.346 10.489 1.00 93.31 89 GLY A CA 1
ATOM 706 C C . GLY A 1 89 ? -8.107 2.960 11.305 1.00 93.31 89 GLY A C 1
ATOM 707 O O . GLY A 1 89 ? -8.723 2.282 12.130 1.00 93.31 89 GLY A O 1
ATOM 708 N N . ALA A 1 90 ? -8.494 4.205 11.012 1.00 92.31 90 ALA A N 1
ATOM 709 C CA . ALA A 1 90 ? -9.669 4.844 11.613 1.00 92.31 90 ALA A CA 1
ATOM 710 C C . ALA A 1 90 ? -10.973 4.081 11.304 1.00 92.31 90 ALA A C 1
ATOM 712 O O . ALA A 1 90 ? -11.907 4.059 12.108 1.00 92.31 90 ALA A O 1
ATOM 713 N N . GLY A 1 91 ? -11.035 3.415 10.149 1.00 92.38 91 GLY A N 1
ATOM 714 C CA . GLY A 1 91 ? -12.128 2.523 9.774 1.00 92.38 91 GLY A CA 1
ATOM 715 C C . GLY A 1 91 ? -12.253 1.306 10.659 1.00 92.38 91 GLY A C 1
ATOM 716 O O . GLY A 1 91 ? -13.377 0.955 11.013 1.00 92.38 91 GLY A O 1
ATOM 717 N N . ILE A 1 92 ? -11.127 0.716 11.056 1.00 94.44 92 ILE A N 1
ATOM 718 C CA . ILE A 1 92 ? -11.100 -0.383 12.021 1.00 94.44 92 ILE A CA 1
ATOM 719 C C . ILE A 1 92 ? -11.722 0.094 13.336 1.00 94.44 92 ILE A C 1
ATOM 721 O O . ILE A 1 92 ? -12.677 -0.522 13.801 1.00 94.44 92 ILE A O 1
ATOM 725 N N . LEU A 1 93 ? -11.273 1.233 13.875 1.00 93.50 93 LEU A N 1
ATOM 726 C CA . LEU A 1 93 ? -11.788 1.783 15.139 1.00 93.50 93 LEU A CA 1
ATOM 727 C C . LEU A 1 93 ? -13.290 2.091 15.085 1.00 93.50 93 LEU A C 1
ATOM 729 O O . LEU A 1 93 ? -14.046 1.730 15.990 1.00 93.50 93 LEU A O 1
ATOM 733 N N . LEU A 1 94 ? -13.749 2.739 14.011 1.00 91.50 94 LEU A N 1
ATOM 734 C CA . LEU A 1 94 ? -15.164 3.068 13.844 1.00 91.50 94 LEU A CA 1
ATOM 735 C C . LEU A 1 94 ? -16.017 1.803 13.684 1.00 91.50 94 LEU A C 1
ATOM 737 O O . LEU A 1 94 ? -17.125 1.719 14.218 1.00 91.50 94 LEU A O 1
ATOM 741 N N . PHE A 1 95 ? -15.506 0.809 12.957 1.00 92.31 95 PHE A N 1
ATOM 742 C CA . PHE A 1 95 ? -16.167 -0.476 12.776 1.00 92.31 95 PHE A CA 1
ATOM 743 C C . PHE A 1 95 ? -16.320 -1.223 14.104 1.00 92.31 95 PHE A C 1
ATOM 745 O O . PHE A 1 95 ? -17.427 -1.662 14.426 1.00 92.31 95 PHE A O 1
ATOM 752 N N . THR A 1 96 ? -15.249 -1.322 14.898 1.00 94.06 96 THR A N 1
ATOM 753 C CA . THR A 1 96 ? -15.288 -2.008 16.195 1.00 94.06 96 THR A CA 1
ATOM 754 C C . THR A 1 96 ? -16.214 -1.300 17.173 1.00 94.06 96 THR A C 1
ATOM 756 O O . THR A 1 96 ? -17.093 -1.949 17.736 1.00 94.06 96 THR A O 1
ATOM 759 N N . ALA A 1 97 ? -16.117 0.029 17.280 1.00 92.06 97 ALA A N 1
ATOM 760 C CA . ALA A 1 97 ? -16.974 0.821 18.161 1.00 92.06 97 ALA A CA 1
ATOM 761 C C . ALA A 1 97 ? -18.465 0.674 17.807 1.00 92.06 97 ALA A C 1
ATOM 763 O O . ALA A 1 97 ? -19.324 0.616 18.687 1.00 92.06 97 ALA A O 1
ATOM 764 N N . ASN A 1 98 ? -18.798 0.586 16.515 1.00 90.81 98 ASN A N 1
ATOM 765 C CA . ASN A 1 98 ? -20.178 0.384 16.071 1.00 90.81 98 ASN A CA 1
ATOM 766 C C . ASN A 1 98 ? -20.716 -1.018 16.396 1.00 90.81 98 ASN A C 1
ATOM 768 O O . ASN A 1 98 ? -21.910 -1.155 16.661 1.00 90.81 98 ASN A O 1
ATOM 772 N N . LEU A 1 99 ? -19.875 -2.055 16.368 1.00 92.94 99 LEU A N 1
ATOM 773 C CA . LEU A 1 99 ? -20.275 -3.408 16.767 1.00 92.94 99 LEU A CA 1
ATOM 774 C C . LEU A 1 99 ? -20.443 -3.528 18.283 1.00 92.94 99 LEU A C 1
ATOM 776 O O . LEU A 1 99 ? -21.441 -4.088 18.736 1.00 92.94 99 LEU A O 1
ATOM 780 N N . GLU A 1 100 ? -19.529 -2.942 19.054 1.00 92.88 100 GLU A N 1
ATOM 781 C CA . GLU A 1 100 ? -19.594 -2.925 20.519 1.00 92.88 100 GLU A CA 1
ATOM 782 C C . GLU A 1 100 ? -20.849 -2.193 21.013 1.00 92.88 100 GLU A C 1
ATOM 784 O O . GLU A 1 100 ? -21.575 -2.718 21.855 1.00 92.88 100 GLU A O 1
ATOM 789 N N . LYS A 1 101 ? -21.205 -1.052 20.401 1.00 92.50 101 LYS A N 1
ATOM 790 C CA . LYS A 1 101 ? -22.472 -0.337 20.670 1.00 92.50 101 LYS A CA 1
ATOM 791 C C . LYS A 1 101 ? -23.726 -1.177 20.417 1.00 92.50 101 LYS A C 1
ATOM 793 O O . LYS A 1 101 ? -24.783 -0.878 20.960 1.00 92.50 101 LYS A O 1
ATOM 798 N N . ARG A 1 102 ? -23.628 -2.206 19.572 1.00 91.38 102 ARG A N 1
ATOM 799 C CA . ARG A 1 102 ? -24.717 -3.144 19.261 1.00 91.38 102 ARG A CA 1
ATOM 800 C C . ARG A 1 102 ? -24.660 -4.413 20.122 1.00 91.38 102 ARG A C 1
ATOM 802 O O . ARG A 1 102 ? -25.374 -5.363 19.817 1.00 91.38 102 ARG A O 1
ATOM 809 N N . GLY A 1 103 ? -23.803 -4.455 21.145 1.00 91.06 103 GLY A N 1
ATOM 810 C CA . GLY A 1 103 ? -23.616 -5.617 22.019 1.00 91.06 103 GLY A CA 1
ATOM 811 C C . GLY A 1 103 ? -22.918 -6.803 21.346 1.00 91.06 103 GLY A C 1
ATOM 812 O O . GLY A 1 103 ? -22.969 -7.918 21.858 1.00 91.06 103 GLY A O 1
ATOM 813 N N . MET A 1 104 ? -22.283 -6.597 20.187 1.00 92.94 104 MET A N 1
ATOM 814 C CA . MET A 1 104 ? -21.599 -7.657 19.445 1.00 92.94 104 MET A CA 1
ATOM 815 C C . MET A 1 104 ? -20.108 -7.699 19.765 1.00 92.94 104 MET A C 1
ATOM 817 O O . MET A 1 104 ? -19.480 -6.672 20.007 1.00 92.94 104 MET A O 1
ATOM 821 N N . ARG A 1 105 ? -19.516 -8.897 19.686 1.00 92.75 105 ARG A N 1
ATOM 822 C CA . ARG A 1 105 ? -18.063 -9.087 19.793 1.00 92.75 105 ARG A CA 1
ATOM 823 C C . ARG A 1 105 ? -17.387 -8.697 18.469 1.00 92.75 105 ARG A C 1
ATOM 825 O O . ARG A 1 105 ? -17.539 -9.434 17.492 1.00 92.75 105 ARG A O 1
ATOM 832 N N . PRO A 1 106 ? -16.614 -7.596 18.404 1.00 93.25 106 PRO A N 1
ATOM 833 C CA . PRO A 1 106 ? -16.050 -7.114 17.143 1.00 93.25 106 PRO A CA 1
ATOM 834 C C . PRO A 1 106 ? -14.974 -8.037 16.565 1.00 93.25 106 PRO A C 1
ATOM 836 O O . PRO A 1 106 ? -14.855 -8.134 15.347 1.00 93.25 106 PRO A O 1
ATOM 839 N N . THR A 1 107 ? -14.232 -8.753 17.416 1.00 94.56 107 THR A N 1
ATOM 840 C CA . THR A 1 107 ? -13.063 -9.551 17.006 1.00 94.56 107 THR A CA 1
ATOM 841 C C . THR A 1 107 ? -13.402 -10.617 15.980 1.00 94.56 107 THR A C 1
ATOM 843 O O . THR A 1 107 ? -12.773 -10.660 14.928 1.00 94.56 107 THR A O 1
ATOM 846 N N . GLY A 1 108 ? -14.422 -11.442 16.233 1.00 93.81 108 GLY A N 1
ATOM 847 C CA . GLY A 1 108 ? -14.792 -12.509 15.299 1.00 93.81 108 GLY A CA 1
ATOM 848 C C . GLY A 1 108 ? -15.265 -11.966 13.949 1.00 93.81 108 GLY A C 1
ATOM 849 O O . GLY A 1 108 ? -14.915 -12.504 12.902 1.00 93.81 108 GLY A O 1
ATOM 850 N N . VAL A 1 109 ? -16.016 -10.860 13.961 1.00 95.06 109 VAL A N 1
ATOM 851 C CA . VAL A 1 109 ? -16.530 -10.237 12.733 1.00 95.06 109 VAL A CA 1
ATOM 852 C C . VAL A 1 109 ? -15.401 -9.583 11.937 1.00 95.06 109 VAL A C 1
ATOM 854 O O . VAL A 1 109 ? -15.342 -9.750 10.720 1.00 95.06 109 VAL A O 1
ATOM 857 N N . PHE A 1 110 ? -14.499 -8.864 12.613 1.00 95.38 110 PHE A N 1
ATOM 858 C CA . PHE A 1 110 ? -13.350 -8.229 11.976 1.00 95.38 110 PHE A CA 1
ATOM 859 C C . PHE A 1 110 ? -12.411 -9.269 11.368 1.00 95.38 110 PHE A C 1
ATOM 861 O O . PHE A 1 110 ? -12.131 -9.186 10.179 1.00 95.38 110 PHE A O 1
ATOM 868 N N . LEU A 1 111 ? -12.004 -10.291 12.129 1.00 95.12 111 LEU A N 1
ATOM 869 C CA . LEU A 1 111 ? -11.107 -11.331 11.620 1.00 95.12 111 LEU A CA 1
ATOM 870 C C . LEU A 1 111 ? -11.722 -12.089 10.444 1.00 95.12 111 LEU A C 1
ATOM 872 O O . LEU A 1 111 ? -11.053 -12.273 9.438 1.00 95.12 111 LEU A O 1
ATOM 876 N N . ARG A 1 112 ? -13.011 -12.449 10.500 1.00 95.81 112 ARG A N 1
ATOM 877 C CA . ARG A 1 112 ? -13.686 -13.079 9.353 1.00 95.81 112 ARG A CA 1
ATOM 878 C C . ARG A 1 112 ? -13.677 -12.173 8.120 1.00 95.81 112 ARG A C 1
ATOM 880 O O . ARG A 1 112 ? -13.456 -12.656 7.016 1.00 95.81 112 ARG A O 1
ATOM 887 N N . ARG A 1 113 ? -13.913 -10.869 8.293 1.00 94.88 113 ARG A N 1
ATOM 888 C CA . ARG A 1 113 ? -13.847 -9.891 7.198 1.00 94.88 113 ARG A CA 1
ATOM 889 C C . ARG A 1 113 ? -12.427 -9.773 6.637 1.00 94.88 113 ARG A C 1
ATOM 891 O O . ARG A 1 113 ? -12.280 -9.739 5.421 1.00 94.88 113 ARG A O 1
ATOM 898 N N . SER A 1 114 ? -11.414 -9.728 7.497 1.00 95.75 114 SER A N 1
ATOM 899 C CA . SER A 1 114 ? -10.010 -9.655 7.087 1.00 95.75 114 SER A CA 1
ATOM 900 C C . SER A 1 114 ? -9.539 -10.937 6.408 1.00 95.75 114 SER A C 1
ATOM 902 O O . SER A 1 114 ? -8.792 -10.848 5.449 1.00 95.75 114 SER A O 1
ATOM 904 N N . LEU A 1 115 ? -10.033 -12.110 6.816 1.00 96.25 115 LEU A N 1
ATOM 905 C CA . LEU A 1 115 ? -9.756 -13.380 6.136 1.00 96.25 115 LEU A CA 1
ATOM 906 C C . LEU A 1 115 ? -10.359 -13.422 4.730 1.00 96.25 115 LEU A C 1
ATOM 908 O O . LEU A 1 115 ? -9.703 -13.881 3.804 1.00 96.25 115 LEU A O 1
ATOM 912 N N . TRP A 1 116 ? -11.576 -12.902 4.543 1.00 96.81 116 TRP A N 1
ATOM 913 C CA . TRP A 1 116 ? -12.129 -12.739 3.196 1.00 96.81 116 TRP A CA 1
ATOM 914 C C . TRP A 1 116 ? -11.316 -11.751 2.366 1.00 96.81 116 TRP A C 1
ATOM 916 O O . TRP A 1 116 ? -11.046 -12.027 1.205 1.00 96.81 116 TRP A O 1
ATOM 926 N N . LEU A 1 117 ? -10.902 -10.624 2.953 1.00 94.69 117 LEU A N 1
ATOM 927 C CA . LEU A 1 117 ? -10.049 -9.654 2.267 1.00 94.69 117 LEU A CA 1
ATOM 928 C C . LEU A 1 117 ? -8.704 -10.273 1.867 1.00 94.69 117 LEU A C 1
ATOM 930 O O . LEU A 1 117 ? -8.260 -10.056 0.749 1.00 94.69 117 LEU A O 1
ATOM 934 N N . LEU A 1 118 ? -8.106 -11.078 2.747 1.00 93.75 118 LEU A N 1
ATOM 935 C CA . LEU A 1 118 ? -6.881 -11.824 2.479 1.00 93.75 118 LEU A CA 1
ATOM 936 C C . LEU A 1 118 ? -7.083 -12.842 1.353 1.00 93.75 118 LEU A C 1
ATOM 938 O O . LEU A 1 118 ? -6.264 -12.909 0.449 1.00 93.75 118 LEU A O 1
ATOM 942 N N . ALA A 1 119 ? -8.185 -13.596 1.369 1.00 93.62 119 ALA A N 1
ATOM 943 C CA . ALA A 1 119 ? -8.507 -14.541 0.302 1.00 93.62 119 ALA A CA 1
ATOM 944 C C . ALA A 1 119 ? -8.691 -13.834 -1.049 1.00 93.62 119 ALA A C 1
ATOM 946 O O . ALA A 1 119 ? -8.172 -14.299 -2.059 1.00 93.62 119 ALA A O 1
ATOM 947 N N . PHE A 1 120 ? -9.381 -12.689 -1.071 1.00 94.19 120 PHE A N 1
ATOM 948 C CA . PHE A 1 120 ? -9.486 -11.873 -2.279 1.00 94.19 120 PHE A CA 1
ATOM 949 C C . PHE A 1 120 ? -8.140 -11.295 -2.707 1.00 94.19 120 PHE A C 1
ATOM 951 O O . PHE A 1 120 ? -7.886 -11.272 -3.902 1.00 94.19 120 PHE A O 1
ATOM 958 N N . GLY A 1 121 ? -7.284 -10.890 -1.768 1.00 91.00 121 GLY A N 1
ATOM 959 C CA . GLY A 1 121 ? -5.921 -10.448 -2.060 1.00 91.00 121 GLY A CA 1
ATOM 960 C C . GLY A 1 121 ? -5.069 -11.552 -2.680 1.00 91.00 121 GLY A C 1
ATOM 961 O O . GLY A 1 121 ? -4.430 -11.329 -3.692 1.00 91.00 121 GLY A O 1
ATOM 962 N N . LEU A 1 122 ? -5.149 -12.786 -2.174 1.00 89.25 122 LEU A N 1
ATOM 963 C CA . LEU A 1 122 ? -4.446 -13.937 -2.761 1.00 89.25 122 LEU A CA 1
ATOM 964 C C . LEU A 1 122 ? -4.937 -14.267 -4.176 1.00 89.25 122 LEU A C 1
ATOM 966 O O . LEU A 1 122 ? -4.137 -14.545 -5.068 1.00 89.25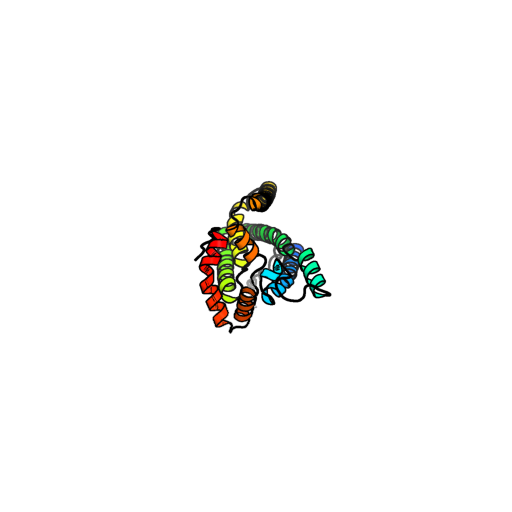 122 LEU A O 1
ATOM 970 N N . LEU A 1 123 ? -6.254 -14.231 -4.394 1.00 90.88 123 LEU A N 1
ATOM 971 C CA . LEU A 1 123 ? -6.824 -14.414 -5.729 1.00 90.88 123 LEU A CA 1
ATOM 972 C C . LEU A 1 123 ? -6.414 -13.275 -6.662 1.00 90.88 123 LEU A C 1
ATOM 974 O O . LEU A 1 123 ? -6.073 -13.525 -7.811 1.00 90.88 123 LEU A O 1
ATOM 978 N N . HIS A 1 124 ? -6.438 -12.038 -6.175 1.00 89.88 124 HIS A N 1
ATOM 979 C CA . HIS A 1 124 ? -6.035 -10.863 -6.934 1.00 89.88 124 HIS A CA 1
ATOM 980 C C . HIS A 1 124 ? -4.545 -10.916 -7.297 1.00 89.88 124 HIS A C 1
ATOM 982 O O . HIS A 1 124 ? -4.208 -10.717 -8.459 1.00 89.88 124 HIS A O 1
ATOM 988 N N . TYR A 1 125 ? -3.688 -11.295 -6.352 1.00 86.44 125 TYR A N 1
ATOM 989 C CA . TYR A 1 125 ? -2.259 -11.510 -6.548 1.00 86.44 125 TYR A CA 1
ATOM 990 C C . TYR A 1 125 ? -1.972 -12.520 -7.669 1.00 86.44 125 TYR A C 1
ATOM 992 O O . TYR A 1 125 ? -1.300 -12.209 -8.648 1.00 86.44 125 TYR A O 1
ATOM 1000 N N . GLY A 1 126 ? -2.558 -13.720 -7.585 1.00 84.94 126 GLY A N 1
ATOM 1001 C CA . GLY A 1 126 ? -2.303 -14.771 -8.575 1.00 84.94 126 GLY A CA 1
ATOM 1002 C C . GLY A 1 126 ? -2.977 -14.544 -9.934 1.00 84.94 126 GLY A C 1
ATOM 1003 O O . GLY A 1 126 ? -2.443 -14.941 -10.970 1.00 84.94 126 GLY A O 1
ATOM 1004 N N . LEU A 1 127 ? -4.165 -13.930 -9.955 1.00 88.12 127 LEU A N 1
ATOM 1005 C CA . LEU A 1 127 ? -4.971 -13.808 -11.175 1.00 88.12 127 LEU A CA 1
ATOM 1006 C C . LEU A 1 127 ? -4.798 -12.467 -11.886 1.00 88.12 127 LEU A C 1
ATOM 1008 O O . LEU A 1 127 ? -4.917 -12.424 -13.107 1.00 88.12 127 LEU A O 1
ATOM 1012 N N . LEU A 1 128 ? -4.571 -11.373 -11.168 1.00 85.94 128 LEU A N 1
ATOM 1013 C CA . LEU A 1 128 ? -4.656 -10.027 -11.735 1.00 85.94 128 LEU A CA 1
ATOM 1014 C C . LEU A 1 128 ? -3.308 -9.315 -11.715 1.00 85.94 128 LEU A C 1
ATOM 1016 O O . LEU A 1 128 ? -2.863 -8.870 -12.771 1.00 85.94 128 LEU A O 1
ATOM 1020 N N . TRP A 1 129 ? -2.684 -9.199 -10.541 1.00 83.38 129 TRP A N 1
ATOM 1021 C CA . TRP A 1 129 ? -1.503 -8.359 -10.348 1.00 83.38 129 TRP A CA 1
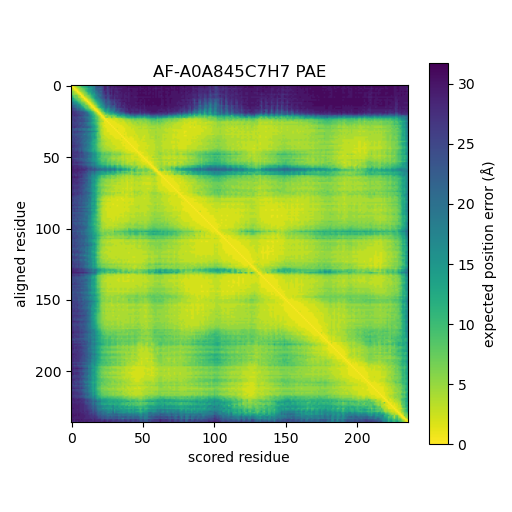ATOM 1022 C C . TRP A 1 129 ? -0.737 -8.692 -9.073 1.00 83.38 129 TRP A C 1
ATOM 1024 O O . TRP A 1 129 ? -1.312 -8.726 -7.987 1.00 83.38 129 TRP A O 1
ATOM 1034 N N . ASP A 1 130 ? 0.568 -8.831 -9.224 1.00 74.38 130 ASP A N 1
ATOM 1035 C CA . ASP A 1 130 ? 1.588 -9.158 -8.233 1.00 74.38 130 ASP A CA 1
ATOM 1036 C C . ASP A 1 130 ? 1.793 -8.078 -7.146 1.00 74.38 130 ASP A C 1
ATOM 1038 O O . ASP A 1 130 ? 2.137 -8.393 -6.009 1.00 74.38 130 ASP A O 1
ATOM 1042 N N . GLY A 1 131 ? 1.450 -6.810 -7.388 1.00 69.38 131 GLY A N 1
ATOM 1043 C CA . GLY A 1 131 ? 1.555 -5.741 -6.374 1.00 69.38 131 GLY A CA 1
ATOM 1044 C C . GLY A 1 131 ? 0.430 -5.686 -5.320 1.00 69.38 131 GLY A C 1
ATOM 1045 O O . GLY A 1 131 ? 0.082 -4.607 -4.834 1.00 69.38 131 GLY A O 1
ATOM 1046 N N . ASP A 1 132 ? -0.196 -6.815 -4.975 1.00 80.69 132 ASP A N 1
ATOM 1047 C CA . ASP A 1 132 ? -1.479 -6.855 -4.259 1.00 80.69 132 ASP A CA 1
ATOM 1048 C C . ASP A 1 132 ? -1.519 -6.080 -2.923 1.00 80.69 132 ASP A C 1
ATOM 1050 O O . ASP A 1 132 ? -0.973 -6.467 -1.886 1.00 80.69 132 ASP A O 1
ATOM 1054 N N . ILE A 1 133 ? -2.296 -4.995 -2.926 1.00 86.81 133 ILE A N 1
ATOM 1055 C CA . ILE A 1 133 ? -2.479 -4.127 -1.762 1.00 86.81 133 ILE A CA 1
ATOM 1056 C C . ILE A 1 133 ? -3.519 -4.681 -0.767 1.00 86.81 133 ILE A C 1
ATOM 1058 O O . ILE A 1 133 ? -3.531 -4.306 0.409 1.00 86.81 133 ILE A O 1
ATOM 1062 N N . LEU A 1 134 ? -4.413 -5.576 -1.206 1.00 90.81 134 LEU A N 1
ATOM 1063 C CA . LEU A 1 134 ? -5.495 -6.126 -0.380 1.00 90.81 134 LEU A CA 1
ATOM 1064 C C . LEU A 1 134 ? -4.941 -7.028 0.724 1.00 90.81 134 LEU A C 1
ATOM 1066 O O . LEU A 1 134 ? -5.346 -6.900 1.882 1.00 90.81 134 LEU A O 1
ATOM 1070 N N . MET A 1 135 ? -4.009 -7.906 0.370 1.00 89.88 135 MET A N 1
ATOM 1071 C CA . MET A 1 135 ? -3.266 -8.781 1.263 1.00 89.88 135 MET A CA 1
ATOM 1072 C C . MET A 1 135 ? -2.491 -7.951 2.279 1.00 89.88 135 MET A C 1
ATOM 1074 O O . MET A 1 135 ? -2.628 -8.189 3.484 1.00 89.88 135 MET A O 1
ATOM 1078 N N . LEU A 1 136 ? -1.765 -6.923 1.819 1.00 89.12 136 LEU A N 1
ATOM 1079 C CA . LEU A 1 136 ? -1.040 -6.011 2.701 1.00 89.12 136 LEU A CA 1
ATOM 1080 C C . LEU A 1 136 ? -1.984 -5.364 3.722 1.00 89.12 136 LEU A C 1
ATOM 1082 O O . LEU A 1 136 ? -1.704 -5.402 4.924 1.00 89.12 136 LEU A O 1
ATOM 1086 N N . TYR A 1 137 ? -3.136 -4.839 3.296 1.00 92.56 137 TYR A N 1
ATOM 1087 C CA . TYR A 1 137 ? -4.106 -4.250 4.224 1.00 92.56 137 TYR A CA 1
ATOM 1088 C C . TYR A 1 137 ? -4.781 -5.279 5.133 1.00 92.56 137 TYR A C 1
ATOM 1090 O O . TYR A 1 137 ? -5.053 -4.965 6.292 1.00 92.56 137 TYR A O 1
ATOM 1098 N N . ALA A 1 138 ? -5.047 -6.498 4.660 1.00 94.06 138 ALA A N 1
ATOM 1099 C CA . ALA A 1 138 ? -5.638 -7.554 5.474 1.00 94.06 138 ALA A CA 1
ATOM 1100 C C . ALA A 1 138 ? -4.709 -7.949 6.630 1.00 94.06 138 ALA A C 1
ATOM 1102 O O . ALA A 1 138 ? -5.137 -7.950 7.788 1.00 94.06 138 ALA A O 1
ATOM 1103 N N . LEU A 1 139 ? -3.435 -8.209 6.326 1.00 93.06 139 LEU A N 1
ATOM 1104 C CA . LEU A 1 139 ? -2.414 -8.578 7.308 1.00 93.06 139 LEU A CA 1
ATOM 1105 C C . LEU A 1 139 ? -2.095 -7.412 8.248 1.00 93.06 139 LEU A C 1
ATOM 1107 O O . LEU A 1 139 ? -2.176 -7.566 9.469 1.00 93.06 139 LEU A O 1
ATOM 1111 N N . SER A 1 140 ? -1.840 -6.219 7.701 1.00 93.19 140 SER A N 1
ATOM 1112 C CA . SER A 1 140 ? -1.591 -5.009 8.500 1.00 93.19 140 SER A CA 1
ATOM 1113 C C . SER A 1 140 ? -2.779 -4.687 9.407 1.00 93.19 140 SER A C 1
ATOM 1115 O O . SER A 1 140 ? -2.612 -4.385 10.589 1.00 93.19 140 SER A O 1
ATOM 1117 N N . GLY A 1 141 ? -4.001 -4.798 8.882 1.00 94.69 141 GLY A N 1
ATOM 1118 C CA . GLY A 1 141 ? -5.230 -4.585 9.637 1.00 94.69 141 GLY A CA 1
ATOM 1119 C C . GLY A 1 141 ? -5.397 -5.593 10.769 1.00 94.69 141 GLY A C 1
ATOM 1120 O O . GLY A 1 141 ? -5.756 -5.202 11.878 1.00 94.69 141 GLY A O 1
ATOM 1121 N N . MET A 1 142 ? -5.097 -6.873 10.530 1.00 95.06 142 MET A N 1
ATOM 1122 C CA . MET A 1 142 ? -5.089 -7.909 11.568 1.00 95.06 142 MET A CA 1
ATOM 1123 C C . MET A 1 142 ? -4.031 -7.655 12.645 1.00 95.06 142 MET A C 1
ATOM 1125 O O . MET A 1 142 ? -4.329 -7.846 13.823 1.00 95.06 142 MET A O 1
ATOM 1129 N N . ALA A 1 143 ? -2.838 -7.187 12.274 1.00 93.50 143 ALA A N 1
ATOM 1130 C CA . ALA A 1 143 ? -1.784 -6.838 13.225 1.00 93.50 143 ALA A CA 1
ATOM 1131 C C . ALA A 1 143 ? -2.187 -5.636 14.100 1.00 93.50 143 ALA A C 1
ATOM 1133 O O . ALA A 1 143 ? -2.195 -5.721 15.331 1.00 93.50 143 ALA A O 1
ATOM 1134 N N . VAL A 1 144 ? -2.608 -4.532 13.476 1.00 94.25 144 VAL A N 1
ATOM 1135 C CA . VAL A 1 144 ? -2.962 -3.283 14.174 1.00 94.25 144 VAL A CA 1
ATOM 1136 C C . VAL A 1 144 ? -4.266 -3.410 14.969 1.00 94.25 144 VAL A C 1
ATOM 1138 O O . VAL A 1 144 ? -4.447 -2.717 15.972 1.00 94.25 144 VAL A O 1
ATOM 1141 N N . TYR A 1 145 ? -5.164 -4.331 14.606 1.00 95.56 145 TYR A N 1
ATOM 1142 C CA . TYR A 1 145 ? -6.414 -4.584 15.333 1.00 95.56 145 TYR A CA 1
ATOM 1143 C C . TYR A 1 145 ? -6.214 -4.837 16.836 1.00 95.56 145 TYR A C 1
ATOM 1145 O O . TYR A 1 145 ? -7.043 -4.434 17.663 1.00 95.56 145 TYR A O 1
ATOM 1153 N N . TRP A 1 146 ? -5.110 -5.482 17.215 1.00 94.75 146 TRP A N 1
ATOM 1154 C CA . TRP A 1 146 ? -4.782 -5.765 18.616 1.00 94.75 146 TRP A CA 1
ATOM 1155 C C . TRP A 1 146 ? -4.323 -4.525 19.390 1.00 94.75 146 TRP A C 1
ATOM 1157 O O . TRP A 1 146 ? -4.419 -4.488 20.616 1.00 94.75 146 TRP A O 1
ATOM 1167 N N . LEU A 1 147 ? -3.907 -3.475 18.682 1.00 94.25 147 LEU A N 1
ATOM 1168 C CA . LEU A 1 147 ? -3.497 -2.191 19.247 1.00 94.25 147 LEU A CA 1
ATOM 1169 C C . LEU A 1 147 ? -4.653 -1.183 19.345 1.00 94.25 147 LEU A C 1
ATOM 1171 O O . LEU A 1 147 ? -4.463 -0.099 19.888 1.00 94.25 147 LEU A O 1
ATOM 1175 N N . ARG A 1 148 ? -5.864 -1.529 18.888 1.00 93.00 148 ARG A N 1
ATOM 1176 C CA . ARG A 1 148 ? -7.012 -0.601 18.798 1.00 93.00 148 ARG A CA 1
ATOM 1177 C C . ARG A 1 148 ? -7.427 0.072 20.114 1.00 93.00 148 ARG A C 1
ATOM 1179 O O . ARG A 1 148 ? -8.023 1.139 20.085 1.00 93.00 148 ARG A O 1
ATOM 1186 N N . ASN A 1 149 ? -7.132 -0.562 21.251 1.00 92.31 149 ASN A N 1
ATOM 1187 C CA . ASN A 1 149 ? -7.465 -0.057 22.589 1.00 92.31 149 ASN A CA 1
ATOM 1188 C C . ASN A 1 149 ? -6.327 0.770 23.216 1.00 92.31 149 ASN A C 1
ATOM 1190 O O . ASN A 1 149 ? -6.421 1.166 24.377 1.00 92.31 149 ASN A O 1
ATOM 1194 N N . ARG A 1 150 ? -5.221 0.988 22.494 1.00 95.69 150 ARG A N 1
ATOM 1195 C CA . ARG A 1 150 ? -4.119 1.847 22.943 1.00 95.69 150 ARG A CA 1
ATOM 1196 C C . ARG A 1 150 ? -4.474 3.321 22.737 1.00 95.69 150 ARG A C 1
ATOM 1198 O O . ARG A 1 150 ? -5.365 3.659 21.964 1.00 95.69 150 ARG A O 1
ATOM 1205 N N . SER A 1 151 ? -3.777 4.205 23.449 1.00 95.50 151 SER A N 1
ATOM 1206 C CA . SER A 1 151 ? -3.996 5.647 23.328 1.00 95.50 151 SER A CA 1
ATOM 1207 C C . SER A 1 151 ? -3.619 6.152 21.931 1.00 95.50 151 SER A C 1
ATOM 1209 O O . SER A 1 151 ? -2.712 5.622 21.287 1.00 95.50 151 SER A O 1
ATOM 1211 N N . ALA A 1 152 ? -4.280 7.218 21.473 1.00 92.81 152 ALA A N 1
ATOM 1212 C CA . ALA A 1 152 ? -3.963 7.844 20.189 1.00 92.81 152 ALA A CA 1
ATOM 1213 C C . ALA A 1 152 ? -2.494 8.298 20.113 1.00 92.81 152 ALA A C 1
ATOM 1215 O O . ALA A 1 152 ? -1.852 8.123 19.083 1.00 92.81 152 ALA A O 1
ATOM 1216 N N . ALA A 1 153 ? -1.946 8.805 21.225 1.00 95.94 153 ALA A N 1
ATOM 1217 C CA . ALA A 1 153 ? -0.537 9.180 21.330 1.00 95.94 153 ALA A CA 1
ATOM 1218 C C . ALA A 1 153 ? 0.398 7.979 21.123 1.00 95.94 153 ALA A C 1
ATOM 1220 O O . ALA A 1 153 ? 1.350 8.080 20.354 1.00 95.94 153 ALA A O 1
ATOM 1221 N N . PHE A 1 154 ? 0.097 6.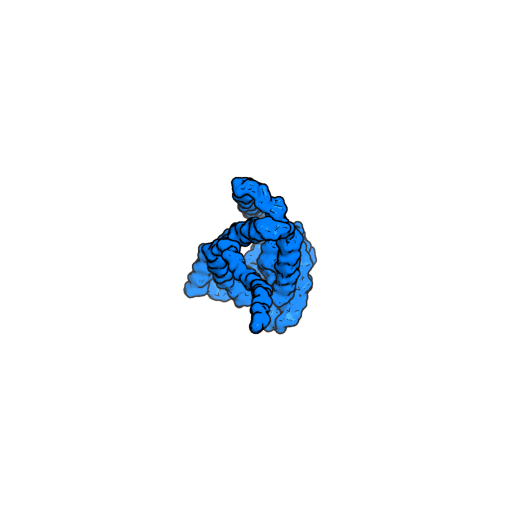827 21.737 1.00 96.31 154 PHE A N 1
ATOM 1222 C CA . PHE A 1 154 ? 0.876 5.606 21.526 1.00 96.31 154 PHE A CA 1
ATOM 1223 C C . PHE A 1 154 ? 0.850 5.171 20.058 1.00 96.31 154 PHE A C 1
ATOM 1225 O O . PHE A 1 154 ? 1.898 4.878 19.493 1.00 96.31 154 PHE A O 1
ATOM 1232 N N . LEU A 1 155 ? -0.328 5.162 19.426 1.00 94.25 155 LEU A N 1
ATOM 1233 C CA . LEU A 1 155 ? -0.466 4.774 18.018 1.00 94.25 155 LEU A CA 1
ATOM 1234 C C . LEU A 1 155 ? 0.290 5.729 17.081 1.00 94.25 155 LEU A C 1
ATOM 1236 O O . LEU A 1 155 ? 0.959 5.271 16.159 1.00 94.25 155 LEU A O 1
ATOM 1240 N N . ALA A 1 156 ? 0.229 7.039 17.340 1.00 93.62 156 ALA A N 1
ATOM 1241 C CA . ALA A 1 156 ? 0.958 8.043 16.568 1.00 93.62 156 ALA A CA 1
ATOM 1242 C C . ALA A 1 156 ? 2.480 7.893 16.724 1.00 93.62 156 ALA A C 1
ATOM 1244 O O . ALA A 1 156 ? 3.201 7.901 15.729 1.00 93.62 156 ALA A O 1
ATOM 1245 N N . MET A 1 157 ? 2.966 7.700 17.955 1.00 96.75 157 MET A N 1
ATOM 1246 C CA . MET A 1 157 ? 4.389 7.478 18.227 1.00 96.75 157 MET A CA 1
ATOM 1247 C C . MET A 1 157 ? 4.894 6.171 17.618 1.00 96.75 157 MET A C 1
ATOM 1249 O O . MET A 1 157 ? 5.975 6.160 17.042 1.00 96.75 157 MET A O 1
ATOM 1253 N N . ALA A 1 158 ? 4.122 5.086 17.709 1.00 94.81 158 ALA A N 1
ATOM 1254 C CA . ALA A 1 158 ? 4.476 3.812 17.091 1.00 94.81 158 ALA A CA 1
ATOM 1255 C C . ALA A 1 158 ? 4.571 3.945 15.564 1.00 94.81 158 ALA A C 1
ATOM 1257 O O . ALA A 1 158 ? 5.553 3.501 14.977 1.00 94.81 158 ALA A O 1
ATOM 1258 N N . GLY A 1 159 ? 3.605 4.619 14.930 1.00 93.31 159 GLY A N 1
ATOM 1259 C CA . GLY A 1 159 ? 3.651 4.903 13.494 1.00 93.31 159 GLY A CA 1
ATOM 1260 C C . GLY A 1 159 ? 4.862 5.752 13.102 1.00 93.31 159 GLY A C 1
ATOM 1261 O O . GLY A 1 159 ? 5.576 5.407 12.164 1.00 93.31 159 GLY A O 1
ATOM 1262 N N . LEU A 1 160 ? 5.147 6.819 13.856 1.00 95.50 160 LEU A N 1
ATOM 1263 C CA . LEU A 1 160 ? 6.315 7.668 13.613 1.00 95.50 160 LEU A CA 1
ATOM 1264 C C . LEU A 1 160 ? 7.631 6.903 13.803 1.00 95.50 160 LEU A C 1
ATOM 1266 O O . LEU A 1 160 ? 8.548 7.064 13.003 1.00 95.50 160 LEU A O 1
ATOM 1270 N N . ALA A 1 161 ? 7.714 6.042 14.818 1.00 96.56 161 ALA A N 1
ATOM 1271 C CA . ALA A 1 161 ? 8.870 5.185 15.047 1.00 96.56 161 ALA A CA 1
ATOM 1272 C C . ALA A 1 161 ? 9.076 4.197 13.892 1.00 96.56 161 ALA A C 1
ATOM 1274 O O . ALA A 1 161 ? 10.202 4.041 13.436 1.00 96.56 161 ALA A O 1
ATOM 1275 N N . MET A 1 162 ? 8.012 3.580 13.368 1.00 93.62 162 MET A N 1
ATOM 1276 C CA . MET A 1 162 ? 8.109 2.694 12.200 1.00 93.62 162 MET A CA 1
ATOM 1277 C C . MET A 1 162 ? 8.608 3.437 10.955 1.00 93.62 162 MET A C 1
ATOM 1279 O O . MET A 1 162 ? 9.483 2.928 10.258 1.00 93.62 162 MET A O 1
ATOM 1283 N N . ILE A 1 163 ? 8.110 4.654 10.708 1.00 93.00 163 ILE A N 1
ATOM 1284 C CA . ILE A 1 163 ? 8.585 5.507 9.606 1.00 93.00 163 ILE A CA 1
ATOM 1285 C C . ILE A 1 163 ? 10.064 5.859 9.799 1.00 93.00 163 ILE A C 1
ATOM 1287 O O . ILE A 1 163 ? 10.846 5.751 8.859 1.00 93.00 163 ILE A O 1
ATOM 1291 N N . ALA A 1 164 ? 10.462 6.243 11.015 1.00 96.50 164 ALA A N 1
ATOM 1292 C CA . ALA A 1 164 ? 11.847 6.578 11.326 1.00 96.50 164 ALA A CA 1
ATOM 1293 C C . ALA A 1 164 ? 12.782 5.372 11.157 1.00 96.50 164 ALA A C 1
ATOM 1295 O O . ALA A 1 164 ? 13.841 5.508 10.554 1.00 96.50 164 ALA A O 1
ATOM 1296 N N . ILE A 1 165 ? 12.380 4.186 11.627 1.00 96.06 165 ILE A N 1
ATOM 1297 C CA . ILE A 1 165 ? 13.137 2.940 11.443 1.00 96.06 165 ILE A CA 1
ATOM 1298 C C . ILE A 1 165 ? 13.306 2.645 9.953 1.00 96.06 165 ILE A C 1
ATOM 1300 O O . ILE A 1 165 ? 14.421 2.395 9.510 1.00 96.06 165 ILE A O 1
ATOM 1304 N N . HIS A 1 166 ? 12.229 2.720 9.171 1.00 91.31 166 HIS A N 1
ATOM 1305 C CA . HIS A 1 166 ? 12.292 2.495 7.729 1.00 91.31 166 HIS A CA 1
ATOM 1306 C C . HIS A 1 166 ? 13.218 3.499 7.024 1.00 91.31 166 HIS A C 1
ATOM 1308 O O . HIS A 1 166 ? 14.058 3.099 6.219 1.00 91.31 166 HIS A O 1
ATOM 1314 N N . ALA A 1 167 ? 13.134 4.785 7.378 1.00 93.56 167 ALA A N 1
ATOM 1315 C CA . ALA A 1 167 ? 14.021 5.817 6.846 1.00 93.56 167 ALA A CA 1
ATOM 1316 C C . ALA A 1 167 ? 15.493 5.545 7.194 1.00 93.56 167 ALA A C 1
ATOM 1318 O O . ALA A 1 167 ? 16.354 5.632 6.322 1.00 93.56 167 ALA A O 1
ATOM 1319 N N . VAL A 1 168 ? 15.782 5.156 8.441 1.00 95.94 168 VAL A N 1
ATOM 1320 C CA . VAL A 1 168 ? 17.137 4.785 8.875 1.00 95.94 168 VAL A CA 1
ATOM 1321 C C . VAL A 1 168 ? 17.644 3.562 8.114 1.00 95.94 168 VAL A C 1
ATOM 1323 O O . VAL A 1 168 ? 18.788 3.578 7.675 1.00 95.94 168 VAL A O 1
ATOM 1326 N N . LEU A 1 169 ? 16.813 2.535 7.906 1.00 92.19 169 LEU A N 1
ATOM 1327 C CA . LEU A 1 169 ? 17.194 1.348 7.137 1.00 92.19 169 LEU A CA 1
ATOM 1328 C C . LEU A 1 169 ? 17.574 1.715 5.696 1.00 92.19 169 LEU A C 1
ATOM 1330 O O . LEU A 1 169 ? 18.662 1.351 5.254 1.00 92.19 169 LEU A O 1
ATOM 1334 N N . ILE A 1 170 ? 16.751 2.509 5.003 1.00 88.88 170 ILE A N 1
ATOM 1335 C CA . ILE A 1 170 ? 17.049 2.968 3.635 1.00 88.88 170 ILE A CA 1
ATOM 1336 C C . ILE A 1 170 ? 18.326 3.814 3.599 1.00 88.88 170 ILE A C 1
ATOM 1338 O O . ILE A 1 170 ? 19.201 3.582 2.765 1.00 88.88 170 ILE A O 1
ATOM 1342 N N . MET A 1 171 ? 18.469 4.774 4.517 1.00 92.38 171 MET A N 1
ATOM 1343 C CA . MET A 1 171 ? 19.672 5.608 4.586 1.00 92.38 171 MET A CA 1
ATOM 1344 C C . MET A 1 171 ? 20.922 4.774 4.874 1.00 92.38 171 MET A C 1
ATOM 1346 O O . MET A 1 171 ? 21.967 5.010 4.273 1.00 92.38 171 MET A O 1
ATOM 1350 N N . SER A 1 172 ? 20.818 3.782 5.761 1.00 91.06 172 SER A N 1
ATOM 1351 C CA . SER A 1 172 ? 21.927 2.886 6.086 1.00 91.06 172 SER A CA 1
ATOM 1352 C C . SER A 1 172 ? 22.336 2.025 4.892 1.00 91.06 172 SER A C 1
ATOM 1354 O O . SER A 1 172 ? 23.530 1.884 4.647 1.00 91.06 172 SER A O 1
ATOM 1356 N N . ALA A 1 173 ? 21.376 1.537 4.099 1.00 87.12 173 ALA A N 1
ATOM 1357 C CA . ALA A 1 173 ? 21.655 0.799 2.871 1.00 87.12 173 ALA A CA 1
ATOM 1358 C C . ALA A 1 173 ? 22.390 1.677 1.845 1.00 87.12 173 ALA A C 1
ATOM 1360 O O . ALA A 1 173 ? 23.400 1.257 1.284 1.00 87.12 173 ALA A O 1
ATOM 1361 N N . GLY A 1 174 ? 21.954 2.929 1.667 1.00 87.38 174 GLY A N 1
ATOM 1362 C CA . GLY A 1 174 ? 22.632 3.888 0.788 1.00 87.38 174 GLY A CA 1
ATOM 1363 C C . GLY A 1 174 ? 24.060 4.219 1.238 1.00 87.38 174 GLY A C 1
ATOM 1364 O O . GLY A 1 174 ? 24.970 4.265 0.414 1.00 87.38 174 GLY A O 1
ATOM 1365 N N . LEU A 1 175 ? 24.281 4.396 2.545 1.00 91.88 175 LEU A N 1
ATOM 1366 C CA . LEU A 1 175 ? 25.614 4.635 3.117 1.00 91.88 175 LEU A CA 1
ATOM 1367 C C . LEU A 1 175 ? 26.522 3.399 3.064 1.00 91.88 175 LEU A C 1
ATOM 1369 O O . LEU A 1 175 ? 27.742 3.548 3.037 1.00 91.88 175 LEU A O 1
ATOM 1373 N N . ALA A 1 176 ? 25.944 2.197 3.057 1.00 90.62 176 ALA A N 1
ATOM 1374 C CA . ALA A 1 176 ? 26.677 0.942 2.949 1.00 90.62 176 ALA A CA 1
ATOM 1375 C C . ALA A 1 176 ? 27.119 0.627 1.509 1.00 90.62 176 ALA A C 1
ATOM 1377 O O . ALA A 1 176 ? 28.069 -0.132 1.338 1.00 90.62 176 ALA A O 1
ATOM 1378 N N . MET A 1 177 ? 26.487 1.224 0.488 1.00 88.25 177 MET A N 1
ATOM 1379 C CA . MET A 1 177 ? 26.747 0.926 -0.929 1.00 88.25 177 MET A CA 1
ATOM 1380 C C . MET A 1 177 ? 28.237 0.993 -1.335 1.00 88.25 177 MET A C 1
ATOM 1382 O O . MET A 1 177 ? 28.692 0.065 -1.999 1.00 88.25 177 MET A O 1
ATOM 1386 N N . PRO A 1 178 ? 29.049 1.984 -0.904 1.00 91.44 178 PRO A N 1
ATOM 1387 C CA . PRO A 1 178 ? 30.479 2.027 -1.240 1.00 91.44 178 PRO A CA 1
ATOM 1388 C C . PRO A 1 178 ? 31.312 0.883 -0.642 1.00 91.44 178 PRO A C 1
ATOM 1390 O O . PRO A 1 178 ? 32.456 0.686 -1.042 1.00 91.44 178 PRO A O 1
ATOM 1393 N N . PHE A 1 179 ? 30.769 0.170 0.347 1.00 92.94 179 PHE A N 1
ATOM 1394 C CA . PHE A 1 179 ? 31.427 -0.935 1.045 1.00 92.94 179 PHE A CA 1
ATOM 1395 C C . PHE 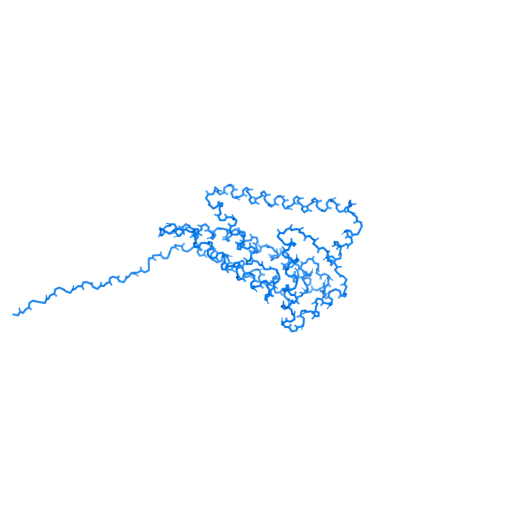A 1 179 ? 30.909 -2.309 0.599 1.00 92.94 179 PHE A C 1
ATOM 1397 O O . PHE A 1 179 ? 31.395 -3.328 1.090 1.00 92.94 179 PHE A O 1
ATOM 1404 N N . MET A 1 180 ? 29.919 -2.352 -0.298 1.00 91.19 180 MET A N 1
ATOM 1405 C CA . MET A 1 180 ? 29.376 -3.595 -0.839 1.00 91.19 180 MET A CA 1
ATOM 1406 C C . MET A 1 180 ? 30.303 -4.181 -1.916 1.00 91.19 180 MET A C 1
ATOM 1408 O O . MET A 1 180 ? 30.974 -3.429 -2.629 1.00 91.19 180 MET A O 1
ATOM 1412 N N . PRO A 1 181 ? 30.334 -5.516 -2.084 1.00 94.69 181 PRO A N 1
ATOM 1413 C CA . PRO A 1 181 ? 31.002 -6.152 -3.214 1.00 94.69 181 PRO A CA 1
ATOM 1414 C C . PRO A 1 181 ? 30.485 -5.610 -4.552 1.00 94.69 181 PRO A C 1
ATOM 1416 O O . PRO A 1 181 ? 29.280 -5.423 -4.729 1.00 94.69 181 PRO A O 1
ATOM 1419 N N . GLU A 1 182 ? 31.374 -5.438 -5.532 1.00 91.44 182 GLU A N 1
ATOM 1420 C CA . GLU A 1 182 ? 31.002 -4.933 -6.865 1.00 91.44 182 GLU A CA 1
ATOM 1421 C C . GLU A 1 182 ? 29.893 -5.766 -7.521 1.00 91.44 182 GLU A C 1
ATOM 1423 O O . GLU A 1 182 ? 29.019 -5.219 -8.187 1.00 91.44 182 GLU A O 1
ATOM 1428 N N . SER A 1 183 ? 29.875 -7.081 -7.285 1.00 91.25 183 SER A N 1
ATOM 1429 C CA . SER A 1 183 ? 28.828 -7.979 -7.780 1.00 91.25 183 SER A CA 1
ATOM 1430 C C . SER A 1 183 ? 27.440 -7.683 -7.203 1.00 91.25 183 SER A C 1
ATOM 1432 O O . SER A 1 183 ? 26.437 -7.891 -7.882 1.00 91.25 183 SER A O 1
ATOM 1434 N N . GLU A 1 184 ? 27.361 -7.220 -5.954 1.00 88.69 184 GLU A N 1
ATOM 1435 C CA . GLU A 1 184 ? 26.094 -6.853 -5.309 1.00 88.69 184 GLU A CA 1
ATOM 1436 C C . GLU A 1 184 ? 25.609 -5.490 -5.798 1.00 88.69 184 GLU A C 1
ATOM 1438 O O . GLU A 1 184 ? 24.436 -5.335 -6.130 1.00 88.69 184 GLU A O 1
ATOM 1443 N N . VAL A 1 185 ? 26.530 -4.533 -5.931 1.00 88.44 185 VAL A N 1
ATOM 1444 C CA . VAL A 1 185 ? 26.242 -3.218 -6.511 1.00 88.44 185 VAL A CA 1
ATOM 1445 C C . VAL A 1 185 ? 25.765 -3.363 -7.959 1.00 88.44 185 VAL A C 1
ATOM 1447 O O . VAL A 1 185 ? 24.753 -2.775 -8.334 1.00 88.44 185 VAL A O 1
ATOM 1450 N N . ALA A 1 186 ? 26.435 -4.194 -8.763 1.00 87.94 186 ALA A N 1
ATOM 1451 C CA . ALA A 1 186 ? 26.035 -4.486 -10.137 1.00 87.94 186 ALA A CA 1
ATOM 1452 C C . ALA A 1 186 ? 24.646 -5.138 -10.217 1.00 87.94 186 ALA A C 1
ATOM 1454 O O . ALA A 1 186 ? 23.859 -4.773 -11.086 1.00 87.94 186 ALA A O 1
ATOM 1455 N N . ALA A 1 187 ? 24.321 -6.052 -9.296 1.00 87.00 187 ALA A N 1
ATOM 1456 C CA . ALA A 1 187 ? 22.984 -6.639 -9.216 1.00 87.00 187 ALA A CA 1
ATOM 1457 C C . ALA A 1 187 ? 21.917 -5.580 -8.890 1.00 87.00 187 ALA A C 1
ATOM 1459 O O . ALA A 1 187 ? 20.904 -5.507 -9.573 1.00 87.00 187 ALA A O 1
ATOM 1460 N N . MET A 1 188 ? 22.181 -4.694 -7.925 1.00 84.62 188 MET A N 1
ATOM 1461 C CA . MET A 1 188 ? 21.257 -3.610 -7.576 1.00 84.62 188 MET A CA 1
ATOM 1462 C C . MET A 1 188 ? 21.034 -2.637 -8.746 1.00 84.62 188 MET A C 1
ATOM 1464 O O . MET A 1 188 ? 19.920 -2.161 -8.963 1.00 84.62 188 MET A O 1
ATOM 1468 N N . TYR A 1 189 ? 22.078 -2.351 -9.532 1.00 85.31 189 TYR A N 1
ATOM 1469 C CA . TYR A 1 189 ? 21.938 -1.573 -10.764 1.00 85.31 189 TYR A CA 1
ATOM 1470 C C . TYR A 1 189 ? 21.120 -2.306 -11.830 1.00 85.31 189 TYR A C 1
ATOM 1472 O O . TYR A 1 189 ? 20.323 -1.658 -12.504 1.00 85.31 189 TYR A O 1
ATOM 1480 N N . ALA A 1 190 ? 21.281 -3.624 -11.970 1.00 86.94 190 ALA A N 1
ATOM 1481 C CA . ALA A 1 190 ? 20.481 -4.426 -12.894 1.00 86.94 190 ALA A CA 1
ATOM 1482 C C . ALA A 1 190 ? 18.993 -4.449 -12.501 1.00 86.94 190 ALA A C 1
ATOM 1484 O O . ALA A 1 190 ? 18.140 -4.424 -13.381 1.00 86.94 190 ALA A O 1
AT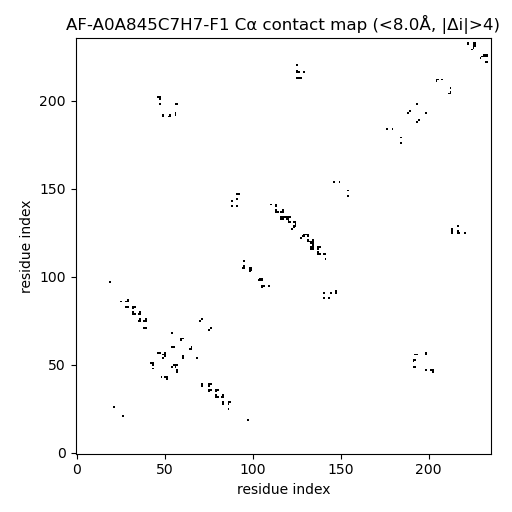OM 1485 N N . ASP A 1 191 ? 18.674 -4.399 -11.206 1.00 84.94 191 ASP A N 1
ATOM 1486 C CA . ASP A 1 191 ? 17.288 -4.280 -10.736 1.00 84.94 191 ASP A CA 1
ATOM 1487 C C . ASP A 1 191 ? 16.696 -2.883 -11.011 1.00 84.94 191 ASP A C 1
ATOM 1489 O O . ASP A 1 191 ? 15.501 -2.748 -11.268 1.00 84.94 191 ASP A O 1
ATOM 1493 N N . TYR A 1 192 ? 17.519 -1.826 -10.977 1.00 85.81 192 TYR A N 1
ATOM 1494 C CA . TYR A 1 192 ? 17.090 -0.442 -11.234 1.00 85.81 192 TYR A CA 1
ATOM 1495 C C . TYR A 1 192 ? 16.993 -0.086 -12.730 1.00 85.81 192 TYR A C 1
ATOM 1497 O O . TYR A 1 192 ? 16.140 0.705 -13.148 1.00 85.81 192 TYR A O 1
ATOM 1505 N N . ALA A 1 193 ? 17.901 -0.624 -13.539 1.00 88.19 193 ALA A N 1
ATOM 1506 C CA . ALA A 1 193 ? 18.008 -0.391 -14.973 1.00 88.19 193 ALA A CA 1
ATOM 1507 C C . ALA A 1 193 ? 18.310 -1.726 -15.675 1.00 88.19 193 ALA A C 1
ATOM 1509 O O . ALA A 1 193 ? 19.459 -1.981 -16.053 1.00 88.19 193 ALA A O 1
ATOM 1510 N N . PRO A 1 194 ? 17.294 -2.596 -15.819 1.00 89.38 194 PRO A N 1
ATOM 1511 C CA . PRO A 1 194 ? 17.486 -3.920 -16.386 1.00 89.38 194 PRO A CA 1
ATOM 1512 C C . PRO A 1 194 ? 17.964 -3.857 -17.842 1.00 89.38 194 PRO A C 1
ATOM 1514 O O . PRO A 1 194 ? 17.620 -2.924 -18.577 1.00 89.38 194 PRO A O 1
ATOM 1517 N N . PRO A 1 195 ? 18.739 -4.859 -18.290 1.00 89.81 195 PRO A N 1
ATOM 1518 C CA . PRO A 1 195 ? 19.103 -5.008 -19.692 1.00 89.81 195 PRO A CA 1
ATOM 1519 C C . PRO A 1 195 ? 17.882 -5.037 -20.626 1.00 89.81 195 PRO A C 1
ATOM 1521 O O . PRO A 1 195 ? 16.803 -5.515 -20.270 1.00 89.81 195 PRO A O 1
ATOM 1524 N N . THR A 1 196 ? 18.044 -4.538 -21.854 1.00 89.25 196 THR A N 1
ATOM 1525 C CA . THR A 1 196 ? 16.939 -4.401 -22.820 1.00 89.25 196 THR A CA 1
ATOM 1526 C C . THR A 1 196 ? 16.286 -5.732 -23.193 1.00 89.25 196 THR A C 1
ATOM 1528 O O . THR A 1 196 ? 15.089 -5.777 -23.459 1.00 89.25 196 THR A O 1
ATOM 1531 N N . ASP A 1 197 ? 17.040 -6.827 -23.197 1.00 91.56 197 ASP A N 1
ATOM 1532 C CA . ASP A 1 197 ? 16.519 -8.179 -23.403 1.00 91.56 197 ASP A CA 1
ATOM 1533 C C . ASP A 1 197 ? 15.575 -8.620 -22.276 1.00 91.56 197 ASP A C 1
ATOM 1535 O O . ASP A 1 197 ? 14.528 -9.192 -22.572 1.00 91.56 197 ASP A O 1
ATOM 1539 N N . VAL A 1 198 ? 15.876 -8.278 -21.017 1.00 91.25 198 VAL A N 1
ATOM 1540 C CA . VAL A 1 198 ? 14.990 -8.535 -19.866 1.00 91.25 198 VAL A CA 1
ATOM 1541 C C . VAL A 1 198 ? 13.695 -7.734 -19.993 1.00 91.25 198 VAL A C 1
ATOM 1543 O O . VAL A 1 198 ? 12.607 -8.286 -19.841 1.00 91.25 198 VAL A O 1
ATOM 1546 N N . ILE A 1 199 ? 13.800 -6.452 -20.350 1.00 90.81 199 ILE A N 1
ATOM 1547 C CA . ILE A 1 199 ? 12.635 -5.580 -20.569 1.00 90.81 199 ILE A CA 1
ATOM 1548 C C . ILE A 1 199 ? 11.755 -6.135 -21.696 1.00 90.81 199 ILE A C 1
ATOM 1550 O O . ILE A 1 199 ? 10.541 -6.250 -21.547 1.00 90.81 199 ILE A O 1
ATOM 1554 N N . ASN A 1 200 ? 12.359 -6.516 -22.822 1.00 91.94 200 ASN A N 1
ATOM 1555 C CA . ASN A 1 200 ? 11.630 -7.071 -23.960 1.00 91.94 200 ASN A CA 1
ATOM 1556 C C . ASN A 1 200 ? 10.975 -8.418 -23.628 1.00 91.94 200 ASN A C 1
ATOM 1558 O O . ASN A 1 200 ? 9.882 -8.693 -24.122 1.00 91.94 200 ASN A O 1
ATOM 1562 N N . ALA A 1 201 ? 11.615 -9.247 -22.799 1.00 92.00 201 ALA A N 1
ATOM 1563 C CA . ALA A 1 201 ? 11.042 -10.503 -22.330 1.00 92.00 201 ALA A CA 1
ATOM 1564 C C . ALA A 1 201 ? 9.813 -10.275 -21.433 1.00 92.00 201 ALA A C 1
ATOM 1566 O O . ALA A 1 201 ? 8.801 -10.949 -21.628 1.00 92.00 201 ALA A O 1
ATOM 1567 N N . ASP A 1 202 ? 9.857 -9.300 -20.515 1.00 91.00 202 ASP A N 1
ATOM 1568 C CA . ASP A 1 202 ? 8.690 -8.902 -19.709 1.00 91.00 202 ASP A CA 1
ATOM 1569 C C . ASP A 1 202 ? 7.549 -8.375 -20.594 1.00 91.00 202 ASP A C 1
ATOM 1571 O O . ASP A 1 202 ? 6.405 -8.816 -20.470 1.00 91.00 202 ASP A O 1
ATOM 1575 N N . ILE A 1 203 ? 7.853 -7.503 -21.561 1.00 92.06 203 ILE A N 1
ATOM 1576 C CA . ILE A 1 203 ? 6.851 -6.987 -22.509 1.00 92.06 203 ILE A CA 1
ATOM 1577 C C . ILE A 1 203 ? 6.211 -8.130 -23.303 1.00 92.06 203 ILE A C 1
ATOM 1579 O O . ILE A 1 203 ? 4.986 -8.172 -23.435 1.00 92.06 203 ILE A O 1
ATOM 1583 N N . ALA A 1 204 ? 7.017 -9.062 -23.816 1.00 93.88 204 ALA A N 1
ATOM 1584 C CA . ALA A 1 204 ? 6.518 -10.220 -24.549 1.00 93.88 204 ALA A CA 1
ATOM 1585 C C . ALA A 1 204 ? 5.604 -11.078 -23.663 1.00 93.88 204 ALA A C 1
ATOM 1587 O O . ALA A 1 204 ? 4.487 -11.396 -24.068 1.00 93.88 204 ALA A O 1
ATOM 1588 N N . LEU A 1 205 ? 6.017 -11.366 -22.424 1.00 92.06 205 LEU A N 1
ATOM 1589 C CA . LEU A 1 205 ? 5.206 -12.095 -21.449 1.00 92.06 205 LEU A CA 1
ATOM 1590 C C . LEU A 1 205 ? 3.861 -11.400 -21.177 1.00 92.06 205 LEU A C 1
ATOM 1592 O O . LEU A 1 205 ? 2.832 -12.068 -21.094 1.00 92.06 205 LEU A O 1
ATOM 1596 N N . ARG A 1 206 ? 3.830 -10.068 -21.069 1.00 90.31 206 ARG A N 1
ATOM 1597 C CA . ARG A 1 206 ? 2.588 -9.297 -20.859 1.00 90.31 206 ARG A CA 1
ATOM 1598 C C . ARG A 1 206 ? 1.645 -9.325 -22.065 1.00 90.31 206 ARG A C 1
ATOM 1600 O O . ARG A 1 206 ? 0.442 -9.113 -21.900 1.00 90.31 206 ARG A O 1
ATOM 1607 N N . GLN A 1 207 ? 2.166 -9.592 -23.261 1.00 92.88 207 GLN A N 1
ATOM 1608 C CA . GLN A 1 207 ? 1.391 -9.736 -24.498 1.00 92.88 207 GLN A CA 1
ATOM 1609 C C . GLN A 1 207 ? 0.928 -11.179 -24.760 1.00 92.88 207 GLN A C 1
ATOM 1611 O O . GLN A 1 207 ? 0.070 -11.396 -25.617 1.00 92.88 207 GLN A O 1
ATOM 1616 N N . GLU A 1 208 ? 1.443 -12.159 -24.012 1.00 95.00 208 GLU A N 1
ATOM 1617 C CA . GLU A 1 208 ? 0.999 -13.553 -24.085 1.00 95.00 208 GLU A CA 1
ATOM 1618 C C . GLU A 1 208 ? -0.464 -13.719 -23.635 1.00 95.00 208 GLU A C 1
ATOM 1620 O O . GLU A 1 208 ? -0.998 -12.893 -22.880 1.00 95.00 208 GLU A O 1
ATOM 1625 N N . PRO A 1 209 ? -1.136 -14.821 -24.025 1.00 96.19 209 PRO A N 1
ATOM 1626 C CA . PRO A 1 209 ? -2.458 -15.149 -23.521 1.00 96.19 209 PRO A CA 1
ATOM 1627 C C . PRO A 1 209 ? -2.503 -15.137 -21.993 1.00 96.19 209 PRO A C 1
ATOM 1629 O O . PRO A 1 209 ? -1.594 -15.609 -21.311 1.00 96.19 209 PRO A O 1
ATOM 1632 N N . TYR A 1 210 ? -3.625 -14.675 -21.447 1.00 93.12 210 TYR A N 1
ATOM 1633 C CA . TYR A 1 210 ? -3.825 -14.535 -20.005 1.00 93.12 210 TYR A CA 1
ATOM 1634 C C . TYR A 1 210 ? -3.481 -15.804 -19.199 1.00 93.12 210 TYR A C 1
ATOM 1636 O O . TYR A 1 210 ? -2.938 -15.716 -18.102 1.00 93.12 210 TYR A O 1
ATOM 1644 N N . THR A 1 211 ? -3.731 -16.997 -19.744 1.00 94.12 211 THR A N 1
ATOM 1645 C CA . THR A 1 211 ? -3.388 -18.273 -19.093 1.00 94.12 211 THR A CA 1
ATOM 1646 C C . THR A 1 211 ? -1.884 -18.464 -18.888 1.00 94.12 211 THR A C 1
ATOM 1648 O O . THR A 1 211 ? -1.481 -19.020 -17.866 1.00 94.12 211 THR A O 1
ATOM 1651 N N . VAL A 1 212 ? -1.057 -17.994 -19.825 1.00 93.38 212 VAL A N 1
ATOM 1652 C CA . VAL A 1 212 ? 0.408 -18.024 -19.726 1.00 93.38 212 VAL A CA 1
ATOM 1653 C C . VAL A 1 212 ? 0.869 -17.057 -18.642 1.00 93.38 212 VAL A C 1
ATOM 1655 O O . VAL A 1 212 ? 1.629 -17.455 -17.762 1.00 93.38 212 VAL A O 1
ATOM 1658 N N . GLN A 1 213 ? 0.327 -15.837 -18.633 1.00 91.25 213 GLN A N 1
ATOM 1659 C CA . GLN A 1 213 ? 0.630 -14.836 -17.607 1.00 91.25 213 GLN A CA 1
ATOM 1660 C C . GLN A 1 213 ? 0.272 -15.325 -16.201 1.00 91.25 213 GLN A C 1
ATOM 1662 O O . GLN A 1 213 ? 1.068 -15.217 -15.273 1.00 91.25 213 GLN A O 1
ATOM 1667 N N . VAL A 1 214 ? -0.914 -15.915 -16.034 1.00 91.75 214 VAL A N 1
ATOM 1668 C CA . VAL A 1 214 ? -1.346 -16.481 -14.750 1.00 91.75 214 VAL A CA 1
ATOM 1669 C C . VAL A 1 214 ? -0.415 -17.612 -14.319 1.00 91.75 214 VAL A C 1
ATOM 1671 O O . VAL A 1 214 ? 0.028 -17.637 -13.173 1.00 91.75 214 VAL A O 1
ATOM 1674 N N . ARG A 1 215 ? -0.061 -18.529 -15.229 1.00 91.19 215 ARG A N 1
ATOM 1675 C CA . ARG A 1 215 ? 0.880 -19.613 -14.917 1.00 91.19 215 ARG A CA 1
ATOM 1676 C C . ARG A 1 215 ? 2.241 -19.073 -14.478 1.00 91.19 215 ARG A C 1
ATOM 1678 O O . ARG A 1 215 ? 2.814 -19.621 -13.542 1.00 91.19 215 ARG A O 1
ATOM 1685 N N . HIS A 1 216 ? 2.724 -18.016 -15.129 1.00 89.00 216 HIS A N 1
ATOM 1686 C CA . HIS A 1 216 ? 3.956 -17.336 -14.748 1.00 89.00 216 HIS A CA 1
ATOM 1687 C C . HIS A 1 216 ? 3.868 -16.769 -13.325 1.00 89.00 216 HIS A C 1
ATOM 1689 O O . HIS A 1 216 ? 4.700 -17.111 -12.490 1.00 89.00 216 HIS A O 1
ATOM 1695 N N . ARG A 1 217 ? 2.818 -15.998 -13.005 1.00 87.25 217 ARG A N 1
ATOM 1696 C CA . ARG A 1 217 ? 2.618 -15.432 -11.655 1.00 87.25 217 ARG A CA 1
ATOM 1697 C C . ARG A 1 217 ? 2.572 -16.510 -10.573 1.00 87.25 217 ARG A C 1
ATOM 1699 O O . ARG A 1 217 ? 3.238 -16.392 -9.555 1.00 87.25 217 ARG A O 1
ATOM 1706 N N . PHE A 1 218 ? 1.841 -17.604 -10.795 1.00 86.88 218 PHE A N 1
ATOM 1707 C CA . PHE A 1 218 ? 1.796 -18.704 -9.824 1.00 86.88 218 PHE A CA 1
ATOM 1708 C C . PHE A 1 218 ? 3.137 -19.431 -9.657 1.00 86.88 218 PHE A C 1
ATOM 1710 O O . PHE A 1 218 ? 3.388 -19.973 -8.581 1.00 86.88 218 PHE A O 1
ATOM 1717 N N . ALA A 1 219 ? 3.980 -19.464 -10.692 1.00 86.06 219 ALA A N 1
ATOM 1718 C CA . ALA A 1 219 ? 5.320 -20.036 -10.601 1.00 86.06 219 ALA A CA 1
ATOM 1719 C C . ALA A 1 219 ? 6.287 -19.124 -9.825 1.00 86.06 219 ALA A C 1
ATOM 1721 O O . ALA A 1 219 ? 7.084 -19.640 -9.048 1.00 86.06 219 ALA A O 1
ATOM 1722 N N . ALA A 1 220 ? 6.173 -17.802 -9.993 1.00 81.50 220 ALA A N 1
ATOM 1723 C CA . ALA A 1 220 ? 6.985 -16.797 -9.297 1.00 81.50 220 ALA A CA 1
ATOM 1724 C C . ALA A 1 220 ? 6.527 -16.528 -7.846 1.00 81.50 220 ALA A C 1
ATOM 1726 O O . ALA A 1 220 ? 7.324 -16.146 -6.990 1.00 81.50 220 ALA A O 1
ATOM 1727 N N . ALA A 1 221 ? 5.256 -16.801 -7.536 1.00 77.38 221 ALA A N 1
ATOM 1728 C CA . ALA A 1 221 ? 4.631 -16.507 -6.247 1.00 77.38 221 ALA A CA 1
ATOM 1729 C C . ALA A 1 221 ? 5.412 -16.948 -4.989 1.00 77.38 221 ALA A C 1
ATOM 1731 O O . ALA A 1 221 ? 5.426 -16.190 -4.018 1.00 77.38 221 ALA A O 1
ATOM 1732 N N . PRO A 1 222 ? 6.037 -18.142 -4.923 1.00 75.75 222 PRO A N 1
ATOM 1733 C CA . PRO A 1 222 ? 6.776 -18.555 -3.730 1.00 75.75 222 PRO A CA 1
ATOM 1734 C C . PRO A 1 222 ? 8.008 -17.686 -3.456 1.00 75.75 222 PRO A C 1
ATOM 1736 O O . PRO A 1 222 ? 8.291 -17.383 -2.298 1.00 75.75 222 PRO A O 1
ATOM 1739 N N . GLU A 1 223 ? 8.723 -17.292 -4.509 1.00 73.12 223 GLU A N 1
ATOM 1740 C CA . GLU A 1 223 ? 9.921 -16.457 -4.422 1.00 73.12 223 GLU A CA 1
ATOM 1741 C C . GLU A 1 223 ? 9.543 -15.029 -4.027 1.00 73.12 223 GLU A C 1
ATOM 1743 O O . GLU A 1 223 ? 10.055 -14.491 -3.046 1.00 73.12 223 GLU A O 1
ATOM 1748 N N . GLU A 1 224 ? 8.548 -14.456 -4.700 1.00 71.25 224 GLU A N 1
ATOM 1749 C CA . GLU A 1 224 ? 8.035 -13.126 -4.378 1.00 71.25 224 GLU A CA 1
ATOM 1750 C C . GLU A 1 224 ? 7.455 -13.057 -2.960 1.00 71.25 224 GLU A C 1
ATOM 1752 O O . GLU A 1 224 ? 7.704 -12.098 -2.230 1.00 71.25 224 GLU A O 1
ATOM 1757 N N . ALA A 1 225 ? 6.744 -14.095 -2.507 1.00 67.31 225 ALA A N 1
ATOM 1758 C CA . ALA A 1 225 ? 6.263 -14.171 -1.130 1.00 67.31 225 ALA A CA 1
ATOM 1759 C C . ALA A 1 225 ? 7.416 -14.284 -0.116 1.00 67.31 225 ALA A C 1
ATOM 1761 O O . ALA A 1 225 ? 7.336 -13.696 0.967 1.00 67.31 225 ALA A O 1
ATOM 1762 N N . ALA A 1 226 ? 8.490 -15.011 -0.441 1.00 63.41 226 ALA A N 1
ATOM 1763 C CA . ALA A 1 226 ? 9.677 -15.104 0.409 1.00 63.41 226 ALA A CA 1
ATOM 1764 C C . ALA A 1 226 ? 10.404 -13.753 0.520 1.00 63.41 226 ALA A C 1
ATOM 1766 O O . ALA A 1 226 ? 10.803 -13.359 1.620 1.00 63.41 226 ALA A O 1
ATOM 1767 N N . ILE A 1 227 ? 10.492 -13.002 -0.579 1.00 65.94 227 ILE A N 1
ATOM 1768 C CA . ILE A 1 227 ? 11.049 -11.645 -0.596 1.00 65.94 227 ILE A CA 1
ATOM 1769 C C . ILE A 1 227 ? 10.155 -10.698 0.215 1.00 65.94 227 ILE A C 1
ATOM 1771 O O . ILE A 1 227 ? 10.632 -10.031 1.134 1.00 65.94 227 ILE A O 1
ATOM 1775 N N . LEU A 1 228 ? 8.849 -10.684 -0.063 1.00 61.09 228 LEU A N 1
ATOM 1776 C CA . LEU A 1 228 ? 7.892 -9.745 0.527 1.00 61.09 228 LEU A CA 1
ATOM 1777 C C . LEU A 1 228 ? 7.695 -9.952 2.038 1.00 61.09 228 LEU A C 1
ATOM 1779 O O . LEU A 1 228 ? 7.557 -8.976 2.776 1.00 61.09 228 LEU A O 1
ATOM 1783 N N . PHE A 1 229 ? 7.664 -11.203 2.514 1.00 59.44 229 PHE A N 1
ATOM 1784 C CA . PHE A 1 229 ? 7.319 -11.514 3.909 1.00 59.44 229 PHE A CA 1
ATOM 1785 C C . PHE A 1 229 ? 8.489 -11.941 4.784 1.00 59.44 229 PHE A C 1
ATOM 1787 O O . PHE A 1 229 ? 8.423 -11.763 6.002 1.00 59.44 229 PHE A O 1
ATOM 1794 N N . LEU A 1 230 ? 9.532 -12.524 4.198 1.00 54.16 230 LEU A N 1
ATOM 1795 C CA . LEU A 1 230 ? 10.666 -13.054 4.953 1.00 54.16 230 LEU A CA 1
ATOM 1796 C C . LEU A 1 230 ? 11.958 -12.281 4.674 1.00 54.16 230 LEU A C 1
ATOM 1798 O O . LEU A 1 230 ? 12.940 -12.492 5.383 1.00 54.16 230 LEU A O 1
ATOM 1802 N N . GLY A 1 231 ? 11.967 -11.383 3.678 1.00 49.88 231 GLY A N 1
ATOM 1803 C CA . GLY A 1 231 ? 13.179 -10.692 3.240 1.00 49.88 231 GLY A CA 1
ATOM 1804 C C . GLY A 1 231 ? 14.256 -11.659 2.740 1.00 49.88 231 GLY A C 1
ATOM 1805 O O . GLY A 1 231 ? 15.437 -11.319 2.754 1.00 49.88 231 GLY A O 1
ATOM 1806 N N . ILE A 1 232 ? 13.871 -12.882 2.357 1.00 47.00 232 ILE A N 1
ATOM 1807 C CA . ILE A 1 232 ? 14.805 -13.905 1.892 1.00 47.00 232 ILE A CA 1
ATOM 1808 C C . ILE A 1 232 ? 14.937 -13.739 0.384 1.00 47.00 232 ILE A C 1
ATOM 1810 O O . ILE A 1 232 ? 14.037 -14.101 -0.367 1.00 47.00 232 ILE A O 1
ATOM 1814 N N . ILE A 1 233 ? 16.080 -13.217 -0.052 1.00 48.28 233 ILE A N 1
ATOM 1815 C CA . ILE A 1 233 ? 16.483 -13.251 -1.457 1.00 48.28 233 ILE A CA 1
ATOM 1816 C C . ILE A 1 233 ? 17.001 -14.667 -1.734 1.00 48.28 233 ILE A C 1
ATOM 1818 O O . ILE A 1 233 ? 18.183 -14.959 -1.541 1.00 48.28 233 ILE A O 1
ATOM 1822 N N . THR A 1 234 ? 16.121 -15.586 -2.127 1.00 42.44 234 THR A N 1
ATOM 1823 C CA . THR A 1 234 ? 16.547 -16.894 -2.638 1.00 42.44 234 THR A CA 1
ATOM 1824 C C . THR A 1 234 ? 16.926 -16.743 -4.104 1.00 42.44 234 THR A C 1
ATOM 1826 O O . THR A 1 234 ? 16.064 -16.831 -4.964 1.00 42.44 234 THR A O 1
ATOM 1829 N N . ARG A 1 235 ? 18.210 -16.510 -4.402 1.00 43.84 235 ARG A N 1
ATOM 1830 C CA . ARG A 1 235 ? 18.706 -16.615 -5.782 1.00 43.84 235 ARG A CA 1
ATOM 1831 C C . ARG A 1 235 ? 18.787 -18.097 -6.161 1.00 43.84 235 ARG A C 1
ATOM 1833 O O . ARG A 1 235 ? 19.597 -18.815 -5.570 1.00 43.84 235 ARG A O 1
ATOM 1840 N N . THR A 1 236 ? 17.977 -18.543 -7.117 1.00 36.19 236 THR A N 1
ATOM 1841 C CA . THR A 1 236 ? 18.218 -19.782 -7.880 1.00 36.19 236 THR A CA 1
ATOM 1842 C C . THR A 1 236 ? 18.489 -19.456 -9.330 1.00 36.19 236 THR A C 1
ATOM 1844 O O . THR A 1 236 ? 17.765 -18.587 -9.856 1.00 36.19 236 THR A O 1
#

Secondary structure (DSSP, 8-state):
-PPPPPPPPPP------------HHHHHHHHHHHHHHHHHHHHHHHS-GGGGT-TTSSS--SHHHHHHHHHHHHHTTTHHHHHHHHHHHHHHHHHHHHHHTTT--HHHHHHHHHHHHHHHHHHHHHHT-SS-HHHHHHHHHHHHHTTTTS-HHHHHHHHHHHHHHHHHHHHHHHHHGGGS-HHHHHHHHHHHS--HHHHHHHHHHHHS-HHHHHHHHHHHHHHHHHHHHH------